Protein AF-C4RB84-F1 (afdb_monomer)

Solvent-accessible surface area (backbone atoms only — not comparable to full-atom values): 17410 Å² total; per-residue (Å²): 139,84,81,88,82,79,88,77,86,79,83,82,69,89,73,74,84,78,76,75,70,54,70,37,64,23,85,82,30,74,41,66,23,34,28,77,42,75,25,64,57,22,75,49,74,64,95,72,75,91,77,93,76,94,78,86,71,94,86,62,84,46,79,37,46,66,80,34,90,82,33,59,35,68,31,35,35,83,40,77,24,70,93,33,70,55,64,12,43,33,57,13,41,29,36,44,33,24,34,13,75,76,75,66,34,63,23,60,50,78,48,42,42,84,74,63,71,72,40,81,34,95,93,61,60,38,26,28,77,40,48,67,58,53,48,52,24,23,57,73,18,60,21,51,65,94,49,44,71,90,61,64,63,39,59,45,53,88,85,64,53,93,84,51,57,69,68,60,41,41,53,43,33,25,46,21,35,34,65,56,23,71,47,28,53,46,79,40,58,24,46,52,100,71,84,76,87,84,50,48,69,64,41,51,53,50,49,49,53,46,16,64,63,71,64,31,39,68,45,78,46,77,46,76,55,98,88,39,62,30,17,35,60,33,51,39,56,74,88,60,79,82,70,91,65,79,68,94,69,65,25,82,40,64,61,57,22,50,67,67,50,48,72,66,66,16,45,60,67,36,65,72,75,33,52,86,54,83,68,75,89,61,73,79,62,95,84,63,82,83,128

Foldseek 3Di:
DDDDDDDDDDDDDDDDDPPAFDKDFQPQCSLVQWHWDFDVCQVDPDPPDDDDDDDDDDPDGHQHDCCPPACNRVRTHIDGDPLQRSRRMFGLKAKEKEAALQQRAIDIDIDGLVNFDWDADPVGAIKGQCLVVNVVRCVNNVFDPVQFDGGDMQGFPNPADPPDDPVVSSNRSSVSSRVVVQVSYHYGYGYHPDHDDDDLVVLVLSLVSNCVQQVWDWDWDWDDDPNATWTATATEHPPQDDDPDDDPDTHRDSSCRSNVQDHVNRHPCRSVSCRVPDDDDGDPPPPDRRD

Radius of gyration: 24.65 Å; Cα contacts (8 Å, |Δi|>4): 460; chains: 1; bounding box: 70×60×68 Å

pLDDT: mean 76.01, std 18.42, range [29.42, 97.44]

Secondary structure (DSSP, 8-state):
-PPPPPPPPP---------PPPEEE-TTTTTSSEEEEEPGGGTS--SS---------TTPPPPPPTT-TTTTTSSEEEEE-GGGTTSSEEE--EEEEEEETTT--EEEEEE-GGG---EE-TTSSEEEE-HHHHHHHHHHHT--GGGS-PPPEEEPPTT--TTS-HHHHHHHHHHHHHHH-SSSEEEEEE--SSPPP--HHHHHHHHHHHHHHHT-EEEEEEEEETTEEEEEEEEE-TTPPPPSSPPS--BSSHHHHHHH--HHHHHTTHHHHTTTSPP------TT----

Mean predicted aligned error: 14.7 Å

Nearest PDB structures (foldseek):
  1whq-assembly1_A  TM=3.282E-01  e=5.346E-01  Mus musculus
  2n3f-assembly1_A  TM=2.057E-01  e=1.245E+00  Arabidopsis thaliana
  3k41-assembly1_B  TM=3.562E-01  e=7.619E+00  Bos taurus
  8p2h-assembly1_4  TM=4.145E-01  e=9.701E+00  Staphylococcus aureus subsp. aureus NCTC 8325

Sequence (291 aa):
MCAPHRPRRAVLGPAAPVTAAPTVACPDCDGLTFRLDPCRCTRYGNVDLADDAPGGGVGGHREPYRRCRLCRGAGSVAVACRRCGLRGWLRAQLVLTVANLDTGAVASHEVLPADLDPRPDPAGGWAVELTPQVRELAARAGVALATVGEPPSVRLPAAWRPDLPAAQRHELAARAVAEAARPAWRVWLGRSAAPPPVDPARRLARLCALADLLLLDLVVEARRRDGELRWAVRYEVPGSPVPAHPPEVAYADLAAALAATDVADALAGLGERGEDAPARTLCPDPLRPLL

Structure (mmCIF, N/CA/C/O backbone):
data_AF-C4RB84-F1
#
_entry.id   AF-C4RB84-F1
#
loop_
_atom_site.group_PDB
_atom_site.id
_atom_site.type_symbol
_atom_site.label_atom_id
_atom_site.label_alt_id
_atom_site.label_comp_id
_atom_site.label_asym_id
_atom_site.label_entity_id
_atom_site.label_seq_id
_atom_site.pdbx_PDB_ins_code
_atom_site.Cartn_x
_atom_site.Cartn_y
_atom_site.Cartn_z
_atom_site.occupancy
_atom_site.B_iso_or_equiv
_atom_site.auth_seq_id
_atom_site.auth_comp_id
_atom_site.auth_asym_id
_atom_site.auth_atom_id
_atom_site.pdbx_PDB_model_num
ATOM 1 N N . MET A 1 1 ? 13.266 -21.594 -28.390 1.00 30.39 1 MET A N 1
ATOM 2 C CA . MET A 1 1 ? 12.824 -22.961 -28.041 1.00 30.39 1 MET A CA 1
ATOM 3 C C . MET A 1 1 ? 13.229 -23.222 -26.599 1.00 30.39 1 MET A C 1
ATOM 5 O O . MET A 1 1 ? 14.404 -23.450 -26.352 1.00 30.39 1 MET A O 1
ATOM 9 N N . CYS A 1 2 ? 12.302 -23.085 -25.650 1.00 29.42 2 CYS A N 1
ATOM 10 C CA . CYS A 1 2 ? 12.562 -23.344 -24.230 1.00 29.42 2 CYS A CA 1
ATOM 11 C C . CYS A 1 2 ? 12.118 -24.769 -23.886 1.00 29.42 2 CYS A C 1
ATOM 13 O O . CYS A 1 2 ? 10.999 -25.158 -24.213 1.00 29.42 2 CYS A O 1
ATOM 15 N N . ALA A 1 3 ? 13.002 -25.544 -23.259 1.00 30.86 3 ALA A N 1
ATOM 16 C CA . ALA A 1 3 ? 12.712 -26.898 -22.797 1.00 30.86 3 ALA A CA 1
ATOM 17 C C . ALA A 1 3 ? 11.866 -26.882 -21.501 1.00 30.86 3 ALA A C 1
ATOM 19 O O . ALA A 1 3 ? 11.990 -25.946 -20.708 1.00 30.86 3 ALA A O 1
ATOM 20 N N . PRO A 1 4 ? 11.023 -27.903 -21.252 1.00 33.19 4 PRO A N 1
ATOM 21 C CA . PRO A 1 4 ? 10.133 -27.934 -20.094 1.00 33.19 4 PRO A CA 1
ATOM 22 C C . PRO A 1 4 ? 10.878 -28.333 -18.808 1.00 33.19 4 PRO A C 1
ATOM 24 O O . PRO A 1 4 ? 11.459 -29.416 -18.712 1.00 33.19 4 PRO A O 1
ATOM 27 N N . HIS A 1 5 ? 10.830 -27.467 -17.794 1.00 29.72 5 HIS A N 1
ATOM 28 C CA . HIS A 1 5 ? 11.413 -27.710 -16.474 1.00 29.72 5 HIS A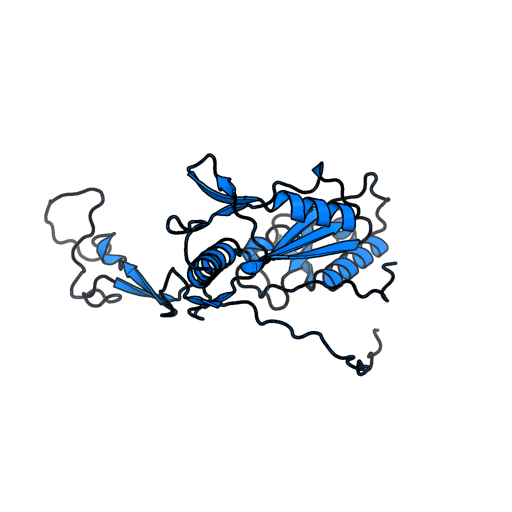 CA 1
ATOM 29 C C . HIS A 1 5 ? 10.446 -28.539 -15.609 1.00 29.72 5 HIS A C 1
ATOM 31 O O . HIS A 1 5 ? 9.312 -28.133 -15.358 1.00 29.72 5 HIS A O 1
ATOM 37 N N . ARG A 1 6 ? 10.883 -29.717 -15.144 1.00 32.12 6 ARG A N 1
ATOM 38 C CA . ARG A 1 6 ? 10.125 -30.550 -14.188 1.00 32.12 6 ARG A CA 1
ATOM 39 C C . ARG A 1 6 ? 10.048 -29.874 -12.806 1.00 32.12 6 ARG A C 1
ATOM 41 O O . ARG A 1 6 ? 11.059 -29.309 -12.377 1.00 32.12 6 ARG A O 1
ATOM 48 N N . PRO A 1 7 ? 8.927 -30.005 -12.070 1.00 31.02 7 PRO A N 1
ATOM 49 C CA . PRO A 1 7 ? 8.814 -29.511 -10.701 1.00 31.02 7 PRO A CA 1
ATOM 50 C C . PRO A 1 7 ? 9.591 -30.415 -9.732 1.00 31.02 7 PRO A C 1
ATOM 52 O O . PRO A 1 7 ? 9.361 -31.625 -9.668 1.00 31.02 7 PRO A O 1
ATOM 55 N N . ARG A 1 8 ? 10.518 -29.834 -8.961 1.00 35.69 8 ARG A N 1
ATOM 56 C CA . ARG A 1 8 ? 11.163 -30.502 -7.820 1.00 35.69 8 ARG A CA 1
ATOM 57 C C . ARG A 1 8 ? 10.377 -30.190 -6.545 1.00 35.69 8 ARG A C 1
ATOM 59 O O . ARG A 1 8 ? 10.147 -29.031 -6.223 1.00 35.69 8 ARG A O 1
ATOM 66 N N . ARG A 1 9 ? 9.979 -31.246 -5.827 1.00 32.44 9 ARG A N 1
ATOM 67 C CA . ARG A 1 9 ? 9.416 -31.194 -4.470 1.00 32.44 9 ARG A CA 1
ATOM 68 C C . ARG A 1 9 ? 10.431 -30.551 -3.520 1.00 32.44 9 ARG A C 1
ATOM 70 O O . ARG A 1 9 ? 11.509 -31.108 -3.328 1.00 32.44 9 ARG A O 1
ATOM 77 N N . ALA A 1 10 ? 10.067 -29.423 -2.919 1.00 33.94 10 ALA A N 1
ATOM 78 C CA . ALA A 1 10 ? 10.771 -28.872 -1.770 1.00 33.94 10 ALA A CA 1
ATOM 79 C C . ALA A 1 10 ? 10.395 -29.673 -0.514 1.00 33.94 10 ALA A C 1
ATOM 81 O O . ALA A 1 10 ? 9.218 -29.918 -0.246 1.00 33.94 10 ALA A O 1
ATOM 82 N N . VAL A 1 11 ? 11.410 -30.109 0.228 1.00 31.27 11 VAL A N 1
ATOM 83 C CA . VAL A 1 11 ? 11.265 -30.718 1.552 1.00 31.27 11 VAL A CA 1
ATOM 84 C C . VAL A 1 11 ? 11.097 -29.574 2.553 1.00 31.27 11 VAL A C 1
ATOM 86 O O . VAL A 1 11 ? 12.015 -28.783 2.747 1.00 31.27 11 VAL A O 1
ATOM 89 N N . LEU A 1 12 ? 9.906 -29.460 3.140 1.00 33.03 12 LEU A N 1
ATOM 90 C CA . LEU A 1 12 ? 9.587 -28.499 4.196 1.00 33.03 12 LEU A CA 1
ATOM 91 C C . LEU A 1 12 ? 10.262 -28.938 5.505 1.00 33.03 12 LEU A C 1
ATOM 93 O O . LEU A 1 12 ? 9.864 -29.935 6.105 1.00 33.03 12 LEU A O 1
ATOM 97 N N . GLY A 1 13 ? 11.276 -28.192 5.947 1.00 34.78 13 GLY A N 1
ATOM 98 C CA . GLY A 1 13 ? 11.659 -28.156 7.361 1.00 34.78 13 GLY A CA 1
ATOM 99 C C . GLY A 1 13 ? 10.562 -27.476 8.198 1.00 34.78 13 GLY A C 1
ATOM 100 O O . GLY A 1 13 ? 9.700 -26.801 7.627 1.00 34.78 13 GLY A O 1
ATOM 101 N N . PRO A 1 14 ? 10.544 -27.655 9.530 1.00 31.50 14 PRO A N 1
ATOM 102 C CA . PRO A 1 14 ? 9.450 -27.179 10.371 1.00 31.5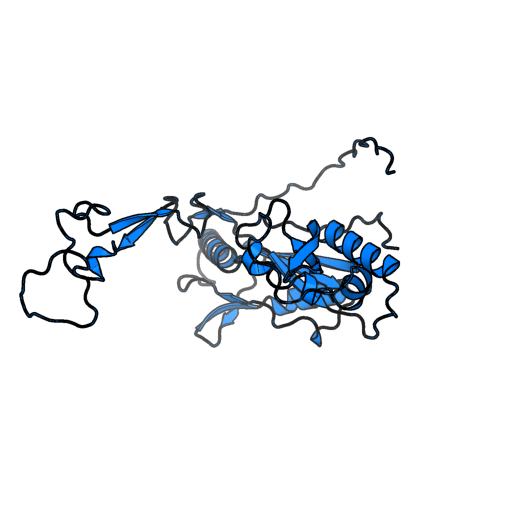0 14 PRO A CA 1
ATOM 103 C C . PRO A 1 14 ? 9.381 -25.648 10.341 1.00 31.50 14 PRO A C 1
ATOM 105 O O . PRO A 1 14 ? 10.273 -24.959 10.831 1.00 31.50 14 PRO A O 1
ATOM 108 N N . ALA A 1 15 ? 8.312 -25.124 9.740 1.00 35.22 15 ALA A N 1
ATOM 109 C CA . ALA A 1 15 ? 7.986 -23.709 9.759 1.00 35.22 15 ALA A CA 1
ATOM 110 C C . ALA A 1 15 ? 7.640 -23.287 11.195 1.00 35.22 15 ALA A C 1
ATOM 112 O O . ALA A 1 15 ? 6.805 -23.918 11.847 1.00 35.22 15 ALA A O 1
ATOM 113 N N . ALA A 1 16 ? 8.262 -22.209 11.677 1.00 34.69 16 ALA A N 1
ATOM 114 C CA . ALA A 1 16 ? 7.757 -21.482 12.836 1.00 34.69 16 ALA A CA 1
ATOM 115 C C . ALA A 1 16 ? 6.275 -21.117 12.596 1.00 34.69 16 ALA A C 1
ATOM 117 O O . ALA A 1 16 ? 5.900 -20.871 11.443 1.00 34.69 16 ALA A O 1
ATOM 118 N N . PRO A 1 17 ? 5.417 -21.110 13.632 1.00 33.72 17 PRO A N 1
ATOM 119 C CA . PRO A 1 17 ? 4.001 -20.827 13.450 1.00 33.72 17 PRO A CA 1
ATOM 120 C C . PRO A 1 17 ? 3.837 -19.431 12.845 1.00 33.72 17 PRO A C 1
ATOM 122 O O . PRO A 1 17 ? 4.180 -18.426 13.461 1.00 33.72 17 PRO A O 1
ATOM 125 N N . VAL A 1 18 ? 3.327 -19.386 11.614 1.00 44.69 18 VAL A N 1
ATOM 126 C CA . VAL A 1 18 ? 2.920 -18.149 10.949 1.00 44.69 18 VAL A CA 1
ATOM 127 C C . VAL A 1 18 ? 1.695 -17.650 11.705 1.00 44.69 18 VAL A C 1
ATOM 129 O O . VAL A 1 18 ? 0.588 -18.149 11.500 1.00 44.69 18 VAL A O 1
ATOM 132 N N . THR A 1 19 ? 1.888 -16.727 12.644 1.00 53.88 19 THR A N 1
ATOM 133 C CA . THR A 1 19 ? 0.775 -16.082 13.337 1.00 53.88 19 THR A CA 1
ATOM 134 C C . THR A 1 19 ? -0.051 -15.359 12.280 1.00 53.88 19 THR A C 1
ATOM 136 O O . THR A 1 19 ? 0.448 -14.459 11.608 1.00 53.88 19 THR A O 1
ATOM 139 N N . ALA A 1 20 ? -1.292 -15.795 12.061 1.00 64.75 20 ALA A N 1
ATOM 140 C CA . ALA A 1 20 ? -2.157 -15.169 11.072 1.00 64.75 20 ALA A CA 1
ATOM 141 C C . ALA A 1 20 ? -2.317 -13.680 11.413 1.00 64.75 20 ALA A C 1
ATOM 143 O O . ALA A 1 20 ? -2.671 -13.345 12.545 1.00 64.75 20 ALA A O 1
ATOM 144 N N . ALA A 1 21 ? -2.042 -12.800 10.446 1.00 74.62 21 ALA A N 1
ATOM 145 C CA . ALA A 1 21 ? -2.161 -11.365 10.657 1.00 74.62 21 ALA A CA 1
ATOM 146 C C . ALA A 1 21 ? -3.581 -11.013 11.145 1.00 74.62 21 ALA A C 1
ATOM 148 O O . ALA A 1 21 ? -4.559 -11.502 10.561 1.00 74.62 21 ALA A O 1
ATOM 149 N N . PRO A 1 22 ? -3.717 -10.178 12.191 1.00 85.75 22 PRO A N 1
ATOM 150 C CA . PRO A 1 22 ? -5.017 -9.828 12.738 1.00 85.75 22 PRO A CA 1
ATOM 151 C C . PRO A 1 22 ? -5.893 -9.156 11.678 1.00 85.75 22 PRO A C 1
ATOM 153 O O . PRO A 1 22 ? -5.415 -8.413 10.818 1.00 85.75 22 PRO A O 1
ATOM 156 N N . THR A 1 23 ? -7.196 -9.415 11.737 1.00 89.62 23 THR A N 1
ATOM 157 C CA . THR A 1 23 ? -8.182 -8.788 10.854 1.00 89.62 23 THR A CA 1
ATOM 158 C C . THR A 1 23 ? -9.082 -7.855 11.639 1.00 89.62 23 THR A C 1
ATOM 160 O O . THR A 1 23 ? -9.529 -8.200 12.730 1.00 89.62 23 THR A O 1
ATOM 163 N N . VAL A 1 24 ? -9.404 -6.708 11.056 1.00 90.75 24 VAL A N 1
ATOM 164 C CA . VAL A 1 24 ? -10.355 -5.744 11.617 1.00 90.75 24 VAL A CA 1
ATOM 165 C C . VAL A 1 24 ? -11.551 -5.590 10.690 1.00 90.75 24 VAL A C 1
ATOM 167 O O . VAL A 1 24 ? -11.419 -5.730 9.471 1.00 90.75 24 VAL A O 1
ATOM 170 N N . ALA A 1 25 ? -12.723 -5.300 11.254 1.00 91.25 25 ALA A N 1
ATOM 171 C CA . ALA A 1 25 ? -13.877 -4.913 10.452 1.00 91.25 25 ALA A CA 1
ATOM 172 C C . ALA A 1 25 ? -13.529 -3.655 9.644 1.00 91.25 25 ALA A C 1
ATOM 174 O O . ALA A 1 25 ? -12.894 -2.728 10.150 1.00 91.25 25 ALA A O 1
ATOM 175 N N . CYS A 1 26 ? -13.909 -3.638 8.370 1.00 88.75 26 CYS A N 1
ATOM 176 C CA . CYS A 1 26 ? -13.656 -2.502 7.500 1.00 88.75 26 CYS A CA 1
ATOM 177 C C . CYS A 1 26 ? -14.467 -1.293 7.989 1.00 88.75 26 CYS A C 1
ATOM 179 O O . CYS A 1 26 ? -15.693 -1.372 7.950 1.00 88.75 26 CYS A O 1
ATOM 181 N N . PRO A 1 27 ? -13.830 -0.173 8.377 1.00 85.44 27 PRO A N 1
ATOM 182 C CA . PRO A 1 27 ? -14.535 0.966 8.972 1.00 85.44 27 PRO A CA 1
ATOM 183 C C . PRO A 1 27 ? -15.455 1.695 7.979 1.00 85.44 27 PRO A C 1
ATOM 185 O O . PRO A 1 27 ? -16.359 2.409 8.384 1.00 85.44 27 PRO A O 1
ATOM 188 N N . ASP A 1 28 ? -15.267 1.501 6.670 1.00 86.19 28 ASP A N 1
ATOM 189 C CA . ASP A 1 28 ? -16.140 2.097 5.647 1.00 86.19 28 ASP A CA 1
ATOM 190 C C . ASP A 1 28 ? -17.486 1.380 5.493 1.00 86.19 28 ASP A C 1
ATOM 192 O O . ASP A 1 28 ? -18.407 1.932 4.891 1.00 86.19 28 ASP A O 1
ATOM 196 N N . CYS A 1 29 ? -17.581 0.123 5.929 1.00 89.75 29 CYS A N 1
ATOM 197 C CA . CYS A 1 29 ? -18.794 -0.679 5.775 1.00 89.75 29 CYS A CA 1
ATOM 198 C C . CYS A 1 29 ? -19.190 -1.433 7.041 1.00 89.75 29 CYS A C 1
ATOM 200 O O . CYS A 1 29 ? -20.090 -2.259 6.968 1.00 89.75 29 CYS A O 1
ATOM 202 N N . ASP A 1 30 ? -18.479 -1.247 8.152 1.00 89.50 30 ASP A N 1
ATOM 203 C CA . ASP A 1 30 ? -18.679 -1.958 9.418 1.00 89.50 30 ASP A CA 1
ATOM 204 C C . ASP A 1 30 ? -18.838 -3.480 9.251 1.00 89.50 30 ASP A C 1
ATOM 206 O O . ASP A 1 30 ? -19.693 -4.119 9.857 1.00 89.50 30 ASP A O 1
ATOM 210 N N . GLY A 1 31 ? -18.040 -4.085 8.363 1.00 90.06 31 GLY A N 1
ATOM 211 C CA . GLY A 1 31 ? -18.134 -5.522 8.073 1.00 90.06 31 GLY A CA 1
ATOM 212 C C . GLY A 1 31 ? -19.235 -5.947 7.094 1.00 90.06 31 GLY A C 1
ATOM 213 O O . GLY A 1 31 ? -19.220 -7.084 6.634 1.00 90.06 31 GLY A O 1
ATOM 214 N N . LEU A 1 32 ? -20.139 -5.049 6.691 1.00 91.44 32 LEU A N 1
ATOM 215 C CA . LEU A 1 32 ? -21.311 -5.369 5.863 1.00 91.44 32 LEU A CA 1
ATOM 216 C C . LEU A 1 32 ? -20.993 -5.650 4.390 1.00 91.44 32 LEU A C 1
ATOM 218 O O . LEU A 1 32 ? -21.880 -6.064 3.651 1.00 91.44 32 LEU A O 1
ATOM 222 N N . THR A 1 33 ? -19.751 -5.436 3.942 1.00 88.31 33 THR A N 1
ATOM 223 C CA . THR A 1 33 ? -19.268 -5.574 2.546 1.00 88.31 33 THR A CA 1
ATOM 224 C C . THR A 1 33 ? -19.812 -4.536 1.552 1.00 88.31 33 THR A C 1
ATOM 226 O O . THR A 1 33 ? -19.250 -4.368 0.469 1.00 88.31 33 THR A O 1
ATOM 229 N N . PHE A 1 34 ? -20.833 -3.765 1.926 1.00 89.44 34 PHE A N 1
ATOM 230 C CA . PHE A 1 34 ? -21.383 -2.648 1.157 1.00 89.44 34 PHE A CA 1
ATOM 231 C C . PHE A 1 34 ? -21.597 -1.423 2.051 1.00 89.44 34 PHE A C 1
ATOM 233 O O . PHE A 1 34 ? -21.702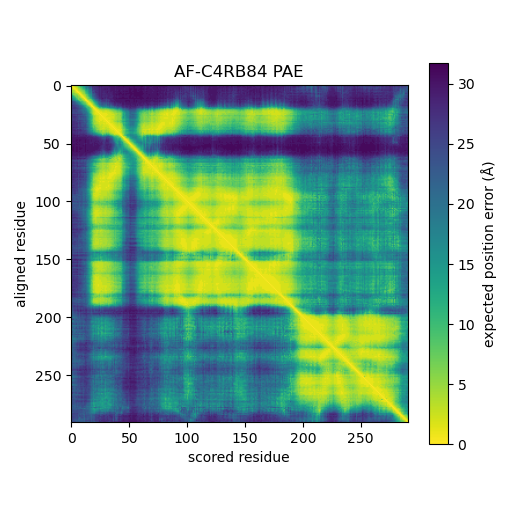 -1.537 3.268 1.00 89.44 34 PHE A O 1
ATOM 240 N N . ARG A 1 35 ? -21.671 -0.243 1.437 1.00 90.44 35 ARG A N 1
ATOM 241 C CA . ARG A 1 35 ? -22.007 1.026 2.098 1.00 90.44 35 ARG A CA 1
ATOM 242 C C . ARG A 1 35 ? -23.278 1.608 1.496 1.00 90.44 35 ARG A C 1
ATOM 244 O O . ARG A 1 35 ? -23.594 1.345 0.336 1.00 90.44 35 ARG A O 1
ATOM 251 N N . LEU A 1 36 ? -24.004 2.390 2.285 1.00 89.62 36 LEU A N 1
ATOM 252 C CA . LEU A 1 36 ? -25.167 3.134 1.816 1.00 89.62 36 LEU A CA 1
ATOM 253 C C . LEU A 1 36 ? -24.721 4.535 1.415 1.00 89.62 36 LEU A C 1
ATOM 255 O O . LEU A 1 36 ? -24.475 5.382 2.270 1.00 89.62 36 LEU A O 1
ATOM 259 N N . ASP A 1 37 ? -24.626 4.777 0.113 1.00 84.25 37 ASP A N 1
ATOM 260 C CA . ASP A 1 37 ? -24.328 6.111 -0.393 1.00 84.25 37 ASP A CA 1
ATOM 261 C C . ASP A 1 37 ? -25.622 6.885 -0.660 1.00 84.25 37 ASP A C 1
ATOM 263 O O . ASP A 1 37 ? -26.613 6.293 -1.110 1.00 84.25 37 ASP A O 1
ATOM 267 N N . PRO A 1 38 ? -25.636 8.214 -0.434 1.00 81.88 38 PRO A N 1
ATOM 268 C CA . PRO A 1 38 ? -26.748 9.053 -0.848 1.00 81.88 38 PRO A CA 1
ATOM 269 C C . PRO A 1 38 ? -27.031 8.849 -2.335 1.00 81.88 38 PRO A C 1
ATOM 271 O O . PRO A 1 38 ? -26.143 8.960 -3.184 1.00 81.88 38 PRO A O 1
ATOM 274 N N . CYS A 1 39 ? -28.286 8.555 -2.661 1.00 79.81 39 CYS A N 1
ATOM 275 C CA . CYS A 1 39 ? -28.703 8.421 -4.042 1.00 79.81 39 CYS A CA 1
ATOM 276 C C . CYS A 1 39 ? -28.502 9.756 -4.760 1.00 79.81 39 CYS A C 1
ATOM 278 O O . CYS A 1 39 ? -28.784 10.813 -4.206 1.00 79.81 39 CYS A O 1
ATOM 280 N N . ARG A 1 40 ? -28.089 9.731 -6.030 1.00 76.81 40 ARG A N 1
ATOM 281 C CA . ARG A 1 40 ? -27.891 10.962 -6.817 1.00 76.81 40 ARG A CA 1
ATOM 282 C C . ARG A 1 40 ? -29.123 11.878 -6.823 1.00 76.81 40 ARG A C 1
ATOM 284 O O . ARG A 1 40 ? -28.955 13.093 -6.861 1.00 76.81 40 ARG A O 1
ATOM 291 N N . CYS A 1 41 ? -30.328 11.310 -6.696 1.00 72.56 41 CYS A N 1
ATOM 292 C CA . CYS A 1 41 ? -31.583 12.060 -6.625 1.00 72.56 41 CYS A CA 1
ATOM 293 C C . CYS A 1 41 ? -31.718 12.961 -5.384 1.00 72.56 41 CYS A C 1
ATOM 295 O O . CYS A 1 41 ? -32.611 13.798 -5.358 1.00 72.56 41 CYS A O 1
ATOM 297 N N . THR A 1 42 ? -30.881 12.784 -4.354 1.00 74.06 42 THR A N 1
ATOM 298 C CA . THR A 1 42 ? -30.865 13.632 -3.147 1.00 74.06 42 THR A CA 1
ATOM 299 C C . THR A 1 42 ? -29.856 14.782 -3.238 1.00 74.06 42 THR A C 1
ATOM 301 O O . THR A 1 42 ? -29.872 15.664 -2.381 1.00 74.06 42 THR A O 1
ATOM 304 N N . ARG A 1 43 ? -28.985 14.793 -4.265 1.00 64.62 43 ARG A N 1
ATOM 305 C CA . ARG A 1 43 ? -27.963 15.834 -4.507 1.00 64.62 43 ARG A CA 1
ATOM 306 C C . ARG A 1 43 ? -28.256 16.693 -5.732 1.00 64.62 43 ARG A C 1
ATOM 308 O O . ARG A 1 43 ? -28.099 17.906 -5.680 1.00 64.62 43 ARG A O 1
ATOM 315 N N . TYR A 1 44 ? -28.684 16.067 -6.823 1.00 54.78 44 TYR A N 1
ATOM 316 C CA . TYR A 1 44 ? -29.015 16.741 -8.071 1.00 54.78 44 TYR A CA 1
ATOM 317 C C . TYR A 1 44 ? -30.518 16.588 -8.263 1.00 54.78 44 TYR A C 1
ATOM 319 O O . TYR A 1 44 ? -30.993 15.514 -8.638 1.00 54.78 44 TYR A O 1
ATOM 327 N N . GLY A 1 45 ? -31.280 17.629 -7.922 1.00 47.19 45 GLY A N 1
ATOM 328 C CA . GLY A 1 45 ? -32.667 17.700 -8.374 1.00 47.19 45 GLY A CA 1
ATOM 329 C C . GLY A 1 45 ? -32.708 17.519 -9.891 1.00 47.19 45 GLY A C 1
ATOM 330 O O . GLY A 1 45 ? -31.825 18.025 -10.580 1.00 47.19 45 GLY A O 1
ATOM 331 N N . ASN A 1 46 ? -33.698 16.752 -10.354 1.00 45.59 46 ASN A N 1
ATOM 332 C CA . ASN A 1 46 ? -34.208 16.714 -11.723 1.00 45.59 46 ASN A CA 1
ATOM 333 C C . ASN A 1 46 ? -33.205 17.008 -12.860 1.00 45.59 46 ASN A C 1
ATOM 335 O O . ASN A 1 46 ? -33.096 18.138 -13.320 1.00 45.59 46 ASN A O 1
ATOM 339 N N . VAL A 1 47 ? -32.597 15.954 -13.424 1.00 44.91 47 VAL A N 1
ATOM 340 C CA . VAL A 1 47 ? -32.269 15.979 -14.868 1.00 44.91 47 VAL A CA 1
ATOM 341 C C . VAL A 1 47 ? -33.454 15.492 -15.713 1.00 44.91 47 VAL A C 1
ATOM 343 O O . VAL A 1 47 ? -33.455 15.695 -16.913 1.00 44.91 47 VAL A O 1
ATOM 346 N N . ASP A 1 48 ? -34.526 14.973 -15.107 1.00 44.12 48 ASP A N 1
ATOM 347 C CA . ASP A 1 48 ? -35.765 14.659 -15.822 1.00 44.12 48 ASP A CA 1
ATOM 348 C C . ASP A 1 48 ? -36.974 15.034 -14.949 1.00 44.12 48 ASP A C 1
ATOM 350 O O . ASP A 1 48 ? -37.116 14.508 -13.843 1.00 44.12 48 ASP A O 1
ATOM 354 N N . LEU A 1 49 ? -37.839 15.911 -15.477 1.00 40.84 49 LEU A N 1
ATOM 355 C CA . LEU A 1 49 ? -39.067 16.501 -14.902 1.00 40.84 49 LEU A CA 1
ATOM 356 C C . LEU A 1 49 ? -38.849 17.790 -14.083 1.00 40.84 49 LEU A C 1
ATOM 358 O O . LEU A 1 49 ? -38.575 17.773 -12.882 1.00 40.84 49 LEU A O 1
ATOM 362 N N . ALA A 1 50 ? -38.996 18.927 -14.768 1.00 30.11 50 ALA A N 1
ATOM 363 C CA . ALA A 1 50 ? -39.316 20.210 -14.158 1.00 30.11 50 ALA A CA 1
ATOM 364 C C . ALA A 1 50 ? -40.814 20.236 -13.819 1.00 30.11 50 ALA A C 1
ATOM 366 O O . ALA A 1 50 ? -41.638 20.068 -14.711 1.00 30.11 50 ALA A O 1
ATOM 367 N N . ASP A 1 51 ? -41.130 20.433 -12.543 1.00 31.55 51 ASP A N 1
ATOM 368 C CA . ASP A 1 51 ? -42.289 21.221 -12.130 1.00 31.55 51 ASP A CA 1
ATOM 369 C C . ASP A 1 51 ? -41.757 22.278 -11.156 1.00 31.55 51 ASP A C 1
ATOM 371 O O . ASP A 1 51 ? -40.970 21.980 -10.248 1.00 31.55 51 ASP A O 1
ATOM 375 N N . ASP A 1 52 ? -42.115 23.524 -11.439 1.00 42.78 52 ASP A N 1
ATOM 376 C CA . ASP A 1 52 ? -41.541 24.737 -10.875 1.00 42.78 52 ASP A CA 1
ATOM 377 C C . ASP A 1 52 ? -41.939 24.952 -9.409 1.00 42.78 52 ASP A C 1
ATOM 379 O O . ASP A 1 52 ? -43.110 25.139 -9.081 1.00 42.78 52 ASP A O 1
ATOM 383 N N . ALA A 1 53 ? -40.947 25.041 -8.521 1.00 40.81 53 ALA A N 1
ATOM 384 C CA . ALA A 1 53 ? -41.088 25.788 -7.274 1.00 40.81 53 ALA A CA 1
ATOM 385 C C . ALA A 1 53 ? -39.737 26.404 -6.856 1.00 40.81 53 ALA A C 1
ATOM 387 O O . ALA A 1 53 ? -38.740 25.681 -6.742 1.00 40.81 53 ALA A O 1
ATOM 388 N N . PRO A 1 54 ? -39.669 27.726 -6.603 1.00 48.81 54 PRO A N 1
ATOM 389 C CA . PRO A 1 54 ? -38.449 28.388 -6.170 1.00 48.81 54 PRO A CA 1
ATOM 390 C C . PRO A 1 54 ? -38.318 28.276 -4.647 1.00 48.81 54 PRO A C 1
ATOM 392 O O . PRO A 1 54 ? -39.115 28.840 -3.901 1.00 48.81 54 PRO A O 1
ATOM 395 N N . GLY A 1 55 ? -37.303 27.558 -4.163 1.00 39.72 55 GLY A N 1
ATOM 396 C CA . GLY A 1 55 ? -37.084 27.441 -2.722 1.00 39.72 55 GLY A CA 1
ATOM 397 C C . GLY A 1 55 ? -35.784 26.756 -2.318 1.00 39.72 55 GLY A C 1
ATOM 398 O O . GLY A 1 55 ? -35.769 25.559 -2.074 1.00 39.72 55 GLY A O 1
ATOM 399 N N . GLY A 1 56 ? -34.720 27.553 -2.175 1.00 38.69 56 GLY A N 1
ATOM 400 C CA . GLY A 1 56 ? -33.775 27.433 -1.058 1.00 38.69 56 GLY A CA 1
ATOM 401 C C . GLY A 1 56 ? -32.654 26.387 -1.127 1.00 38.69 56 GLY A C 1
ATOM 402 O O . GLY A 1 56 ? -32.879 25.186 -1.030 1.00 38.69 56 GLY A O 1
ATOM 403 N N . GLY A 1 57 ? -31.411 26.882 -1.117 1.00 40.53 57 GLY A N 1
ATOM 404 C CA . GLY A 1 57 ? -30.298 26.216 -0.432 1.00 40.53 57 GLY A CA 1
ATOM 405 C C . GLY A 1 57 ? -29.228 25.594 -1.327 1.00 40.53 57 GLY A C 1
ATOM 406 O O . GLY A 1 57 ? -29.337 24.451 -1.766 1.00 40.53 57 GLY A O 1
ATOM 407 N N . VAL A 1 58 ? -28.128 26.324 -1.505 1.00 43.81 58 VAL A N 1
ATOM 408 C CA . VAL A 1 58 ? -26.830 25.766 -1.898 1.00 43.81 58 VAL A CA 1
ATOM 409 C C . VAL A 1 58 ? -26.380 24.807 -0.782 1.00 43.81 58 VAL A C 1
ATOM 411 O O . VAL A 1 58 ? -26.084 25.251 0.321 1.00 43.81 58 VAL A O 1
ATOM 414 N N . GLY A 1 59 ? -26.363 23.495 -1.050 1.00 45.25 59 GLY A N 1
ATOM 415 C CA . GLY A 1 59 ? -25.634 22.506 -0.235 1.00 45.25 59 GLY A CA 1
ATOM 416 C C . GLY A 1 59 ? -26.424 21.583 0.710 1.00 45.25 59 GLY A C 1
ATOM 417 O O . GLY A 1 59 ? -25.793 20.798 1.411 1.00 45.25 59 GLY A O 1
ATOM 418 N N . GLY A 1 60 ? -27.762 21.619 0.741 1.00 49.53 60 GLY A N 1
ATOM 419 C CA . GLY A 1 60 ? -28.573 20.740 1.606 1.00 49.53 60 GLY A CA 1
ATOM 420 C C . GLY A 1 60 ? -29.014 19.429 0.937 1.00 49.53 60 GLY A C 1
ATOM 421 O O . GLY A 1 60 ? -29.394 19.425 -0.234 1.00 49.53 60 GLY A O 1
ATOM 422 N N . HIS A 1 61 ? -29.004 18.315 1.679 1.00 56.34 61 HIS A N 1
ATOM 423 C CA . HIS A 1 61 ? -29.644 17.061 1.257 1.00 56.34 61 HIS A CA 1
ATOM 424 C C . HIS A 1 61 ? -31.139 17.295 0.979 1.00 56.34 61 HIS A C 1
ATOM 426 O O . HIS A 1 61 ? -31.851 17.789 1.851 1.00 56.34 61 HIS A O 1
ATOM 432 N N . ARG A 1 62 ? -31.623 16.940 -0.219 1.00 64.81 62 ARG A N 1
ATOM 433 C CA . ARG A 1 62 ? -33.050 17.034 -0.581 1.00 64.81 62 ARG A CA 1
ATOM 434 C C . ARG A 1 62 ? -33.794 15.738 -0.264 1.00 64.81 62 ARG A C 1
ATOM 436 O O . ARG A 1 62 ? -33.186 14.663 -0.266 1.00 64.81 62 ARG A O 1
ATOM 443 N N . GLU A 1 63 ? -35.108 15.834 -0.046 1.00 72.00 63 GLU A N 1
ATOM 444 C CA . GLU A 1 63 ? -35.964 14.650 0.082 1.00 72.00 63 GLU A CA 1
ATOM 445 C C . GLU A 1 63 ? -35.820 13.739 -1.148 1.00 72.00 63 GLU A C 1
ATOM 447 O O . GLU A 1 63 ? -35.759 14.214 -2.288 1.00 72.00 63 GLU A O 1
ATOM 452 N N . PRO A 1 64 ? -35.746 12.415 -0.949 1.00 68.69 64 PRO A N 1
ATOM 453 C CA . PRO A 1 64 ? -35.589 11.494 -2.054 1.00 68.69 64 PRO A CA 1
ATOM 454 C C . PRO A 1 64 ? -36.858 11.395 -2.897 1.00 68.69 64 PRO A C 1
ATOM 456 O O . PRO A 1 64 ? -37.969 11.246 -2.390 1.00 68.69 64 PRO A O 1
ATOM 459 N N . TYR A 1 65 ? -36.687 11.380 -4.218 1.00 75.56 65 TYR A N 1
ATOM 460 C CA . TYR A 1 65 ? -37.793 11.157 -5.145 1.00 75.56 65 TYR A CA 1
ATOM 461 C C . TYR A 1 65 ? -38.464 9.808 -4.868 1.00 75.56 65 TYR A C 1
ATOM 463 O O . TYR A 1 65 ? -37.854 8.750 -5.060 1.00 75.56 65 TYR A O 1
ATOM 471 N N . ARG A 1 66 ? -39.757 9.838 -4.513 1.00 77.38 66 ARG A N 1
ATOM 472 C CA . ARG A 1 66 ? -40.557 8.635 -4.200 1.00 77.38 66 ARG A CA 1
ATOM 473 C C . ARG A 1 66 ? -40.515 7.572 -5.301 1.00 77.38 66 ARG A C 1
ATOM 475 O O . ARG A 1 66 ? -40.567 6.384 -5.012 1.00 77.38 66 ARG A O 1
ATOM 482 N N . ARG A 1 67 ? -40.403 7.989 -6.567 1.00 81.75 67 ARG A N 1
ATOM 483 C CA . ARG A 1 67 ? -40.351 7.103 -7.746 1.00 81.75 67 ARG A CA 1
ATOM 484 C C . ARG A 1 67 ? -38.958 6.987 -8.376 1.00 81.75 67 ARG A C 1
ATOM 486 O O . ARG A 1 67 ? -38.843 6.594 -9.535 1.00 81.75 67 ARG A O 1
ATOM 493 N N . CYS A 1 68 ? -37.891 7.325 -7.650 1.00 78.12 68 CYS A N 1
ATOM 494 C CA . CYS A 1 68 ? -36.533 7.158 -8.162 1.00 78.12 68 CYS A CA 1
ATOM 495 C C . CYS A 1 68 ? -36.281 5.691 -8.549 1.00 78.12 68 CYS A C 1
ATOM 497 O O . CYS A 1 68 ? -36.430 4.799 -7.719 1.00 78.12 68 CYS A O 1
ATOM 499 N N . ARG A 1 69 ? -35.849 5.422 -9.786 1.00 82.50 69 ARG A N 1
ATOM 500 C CA . ARG A 1 69 ? -35.567 4.046 -10.240 1.00 82.50 69 ARG A CA 1
ATOM 501 C C . ARG A 1 69 ? -34.387 3.394 -9.511 1.00 82.50 69 ARG A C 1
ATOM 503 O O . ARG A 1 69 ? -34.325 2.172 -9.450 1.00 82.50 69 ARG A O 1
ATOM 510 N N . LEU A 1 70 ? -33.484 4.205 -8.954 1.00 79.62 70 LEU A N 1
ATOM 511 C CA . LEU A 1 70 ? -32.298 3.740 -8.235 1.00 79.62 70 LEU A CA 1
ATOM 512 C C . LEU A 1 70 ? -32.602 3.432 -6.764 1.00 79.62 70 LEU A C 1
ATOM 514 O O . LEU A 1 70 ? -32.401 2.305 -6.330 1.00 79.62 70 LEU A O 1
ATOM 518 N N . CYS A 1 71 ? -33.105 4.410 -6.000 1.00 82.75 71 CYS A N 1
ATOM 519 C CA . CYS A 1 71 ? -33.344 4.242 -4.559 1.00 82.75 71 CYS A CA 1
ATOM 520 C C . CYS A 1 71 ? -34.792 3.899 -4.188 1.00 82.75 71 CYS A C 1
ATOM 522 O O . CYS A 1 71 ? -35.061 3.620 -3.027 1.00 82.75 71 CYS A O 1
ATOM 524 N N . ARG A 1 72 ? -35.742 3.956 -5.132 1.00 86.56 72 ARG A N 1
ATOM 525 C CA . ARG A 1 72 ? -37.180 3.696 -4.907 1.00 86.56 72 ARG A CA 1
ATOM 526 C C . ARG A 1 72 ? -37.768 4.474 -3.721 1.00 86.56 72 ARG A C 1
ATOM 528 O O . ARG A 1 72 ? -38.573 3.948 -2.964 1.00 86.56 72 ARG A O 1
ATOM 535 N N . GLY A 1 73 ? -37.327 5.720 -3.549 1.00 83.19 73 GLY A N 1
ATOM 536 C CA . GLY A 1 73 ? -37.751 6.584 -2.447 1.00 83.19 73 GLY A CA 1
ATOM 537 C C . GLY A 1 73 ? -36.958 6.425 -1.146 1.00 83.19 73 GLY A C 1
ATOM 538 O O . GLY A 1 73 ? -37.166 7.223 -0.244 1.00 83.19 73 GLY A O 1
ATOM 539 N N . ALA A 1 74 ? -36.017 5.478 -1.044 1.00 87.94 74 ALA A N 1
ATOM 540 C CA . ALA A 1 74 ? -35.183 5.309 0.153 1.00 87.94 74 ALA A CA 1
ATOM 541 C C . ALA A 1 74 ? -34.118 6.408 0.318 1.00 87.94 74 ALA A C 1
ATOM 543 O O . ALA A 1 74 ? -33.607 6.632 1.408 1.00 87.94 74 ALA A O 1
ATOM 544 N N . GLY A 1 75 ? -33.739 7.078 -0.775 1.00 85.25 75 GLY A N 1
ATOM 545 C CA . GLY A 1 75 ? -32.730 8.142 -0.764 1.00 85.25 75 GLY A CA 1
ATOM 546 C C . GLY A 1 75 ? -31.281 7.691 -0.630 1.00 85.25 75 GLY A C 1
ATOM 547 O O . GLY A 1 75 ? -30.384 8.517 -0.786 1.00 85.25 75 GLY A O 1
ATOM 548 N N . SER A 1 76 ? -31.040 6.396 -0.463 1.00 88.38 76 SER A N 1
ATOM 549 C CA . SER A 1 76 ? -29.720 5.774 -0.487 1.00 88.38 76 SER A CA 1
ATOM 550 C C . SER A 1 76 ? -29.682 4.595 -1.459 1.00 88.38 76 SER A C 1
ATOM 552 O O . SER A 1 76 ? -30.717 4.070 -1.876 1.00 88.38 76 SER A O 1
ATOM 554 N N . VAL A 1 77 ? -28.477 4.212 -1.870 1.00 87.44 77 VAL A N 1
ATOM 555 C CA . VAL A 1 77 ? -28.217 3.004 -2.658 1.00 87.44 77 VAL A CA 1
ATOM 556 C C . VAL A 1 77 ? -27.071 2.230 -2.019 1.00 87.44 77 VAL A C 1
ATOM 558 O O . VAL A 1 77 ? -26.092 2.822 -1.567 1.00 87.44 77 VAL A O 1
ATOM 561 N N . ALA A 1 78 ? -27.193 0.904 -1.980 1.00 88.81 78 ALA A N 1
ATOM 562 C CA . ALA A 1 78 ? -26.098 0.044 -1.561 1.00 88.81 78 ALA A CA 1
ATOM 563 C C . ALA A 1 78 ? -25.041 -0.006 -2.669 1.00 88.81 78 ALA A C 1
ATOM 565 O O . ALA A 1 78 ? -25.350 -0.335 -3.816 1.00 88.81 78 ALA A O 1
ATOM 566 N N . VAL A 1 79 ? -23.796 0.312 -2.329 1.00 85.75 79 VAL A N 1
ATOM 567 C CA . VAL A 1 79 ? -22.650 0.186 -3.231 1.00 85.75 79 VAL A CA 1
ATOM 568 C C . VAL A 1 79 ? -21.588 -0.705 -2.606 1.00 85.75 79 VAL A C 1
ATOM 570 O O . VAL A 1 79 ? -21.373 -0.690 -1.393 1.00 85.75 79 VAL A O 1
ATOM 573 N N . ALA A 1 80 ? -20.916 -1.488 -3.448 1.00 87.12 80 ALA A N 1
ATOM 574 C CA . ALA A 1 80 ? -19.815 -2.352 -3.046 1.00 87.12 80 ALA A CA 1
ATOM 575 C C . ALA A 1 80 ? -18.749 -1.564 -2.271 1.00 87.12 80 ALA A C 1
ATOM 577 O O . ALA A 1 80 ? -18.276 -0.522 -2.736 1.00 87.12 80 ALA A O 1
ATOM 578 N N . CYS A 1 81 ? -18.335 -2.071 -1.109 1.00 84.25 81 CYS A N 1
ATOM 579 C CA . CYS A 1 81 ? -17.240 -1.469 -0.367 1.00 84.25 81 CYS A CA 1
ATOM 580 C C . CYS A 1 81 ? -15.916 -1.791 -1.068 1.00 84.25 81 CYS A C 1
ATOM 582 O O . CYS A 1 81 ? -15.360 -2.882 -0.915 1.00 84.25 81 CYS A O 1
ATOM 584 N N . ARG A 1 82 ? -15.397 -0.819 -1.828 1.00 83.00 82 ARG A N 1
ATOM 585 C CA . ARG A 1 82 ? -14.075 -0.929 -2.460 1.00 83.00 82 ARG A CA 1
ATOM 586 C C . ARG A 1 82 ? -12.956 -0.995 -1.426 1.00 83.00 82 ARG A C 1
ATOM 588 O O . ARG A 1 82 ? -11.979 -1.695 -1.646 1.00 83.00 82 ARG A O 1
ATOM 595 N N . ARG A 1 83 ? -13.139 -0.377 -0.250 1.00 81.50 83 ARG A N 1
ATOM 596 C CA . ARG A 1 83 ? -12.117 -0.370 0.806 1.00 81.50 83 ARG A CA 1
ATOM 597 C C . ARG A 1 83 ? -11.695 -1.780 1.251 1.00 81.50 83 ARG A C 1
ATOM 599 O O . ARG A 1 83 ? -10.528 -2.011 1.551 1.00 81.50 83 ARG A O 1
ATOM 606 N N . CYS A 1 84 ? -12.623 -2.730 1.279 1.00 83.25 84 CYS A N 1
ATOM 607 C CA . CYS A 1 84 ? -12.334 -4.120 1.642 1.00 83.25 84 CYS A CA 1
ATOM 608 C C . CYS A 1 84 ? -12.483 -5.106 0.479 1.00 83.25 84 CYS A C 1
ATOM 610 O O . CYS A 1 84 ? -12.467 -6.313 0.720 1.00 83.25 84 CYS A O 1
ATOM 612 N N . GLY A 1 85 ? -12.689 -4.628 -0.754 1.00 81.69 85 GLY A N 1
ATOM 613 C CA . GLY A 1 85 ? -12.948 -5.486 -1.912 1.00 81.69 85 GLY A CA 1
ATOM 614 C C . GLY A 1 85 ? -14.082 -6.489 -1.669 1.00 81.69 85 GLY A C 1
ATOM 615 O O . GLY A 1 85 ? -13.910 -7.673 -1.951 1.00 81.69 85 GLY A O 1
ATOM 616 N N . LEU A 1 86 ? -15.202 -6.038 -1.079 1.00 83.00 86 LEU A N 1
ATOM 617 C CA . LEU A 1 86 ? -16.365 -6.864 -0.696 1.00 83.00 86 LEU A CA 1
ATOM 618 C C . LEU A 1 86 ? -16.111 -7.932 0.386 1.00 83.00 86 LEU A C 1
ATOM 620 O O . LEU A 1 86 ? -16.956 -8.794 0.607 1.00 83.00 86 LEU A O 1
ATOM 624 N N . ARG A 1 87 ? -14.978 -7.896 1.093 1.00 86.12 87 ARG A N 1
ATOM 625 C CA . ARG A 1 87 ? -14.675 -8.898 2.131 1.00 86.12 87 ARG A CA 1
ATOM 626 C C . ARG A 1 87 ? -15.282 -8.569 3.488 1.00 86.12 87 ARG A C 1
ATOM 628 O O . ARG A 1 87 ? -15.467 -9.471 4.289 1.00 86.12 87 ARG A O 1
ATOM 635 N N . GLY A 1 88 ? -15.534 -7.291 3.769 1.00 87.38 88 GLY A N 1
ATOM 636 C CA . GLY A 1 88 ? -15.973 -6.799 5.082 1.00 87.38 88 GLY A CA 1
ATOM 637 C C . GLY A 1 88 ? -14.835 -6.636 6.095 1.00 87.38 88 GLY A C 1
ATOM 638 O O . GLY A 1 88 ? -14.991 -5.929 7.085 1.00 87.38 88 GLY A O 1
ATOM 639 N N . TRP A 1 89 ? -13.657 -7.197 5.822 1.00 89.56 89 TRP A N 1
ATOM 640 C CA . TRP A 1 89 ? -12.520 -7.206 6.742 1.00 89.56 89 TRP A CA 1
ATOM 641 C C . TRP A 1 89 ? -11.254 -6.695 6.060 1.00 89.56 89 TRP A C 1
ATOM 643 O O . TRP A 1 89 ? -11.052 -6.910 4.863 1.00 89.56 89 TRP A O 1
ATOM 653 N N . LEU A 1 90 ? -10.392 -6.049 6.839 1.00 87.88 90 LEU A N 1
ATOM 654 C CA . LEU A 1 90 ? -9.059 -5.612 6.436 1.00 87.88 90 LEU A CA 1
ATOM 655 C C . LEU A 1 90 ? -8.014 -6.380 7.241 1.00 87.88 90 LEU A C 1
ATOM 657 O O . LEU A 1 90 ? -8.221 -6.658 8.422 1.00 87.88 90 LEU A O 1
ATOM 661 N N . ARG A 1 91 ? -6.884 -6.706 6.613 1.00 89.25 91 ARG A N 1
ATOM 662 C CA . ARG A 1 91 ? -5.720 -7.239 7.329 1.00 89.25 91 ARG A CA 1
ATOM 663 C C . ARG A 1 91 ? -4.962 -6.080 7.964 1.00 89.25 91 ARG A C 1
ATOM 665 O O . ARG A 1 91 ? -4.623 -5.120 7.280 1.00 89.25 91 ARG A O 1
ATOM 672 N N . ALA A 1 92 ? -4.680 -6.189 9.252 1.00 90.75 92 ALA A N 1
ATOM 673 C CA . ALA A 1 92 ? -3.836 -5.264 9.991 1.00 90.75 92 ALA A CA 1
ATOM 674 C C . ALA A 1 92 ? -2.364 -5.650 9.806 1.00 90.75 92 ALA A C 1
ATOM 676 O O . ALA A 1 92 ? -1.693 -6.087 10.738 1.00 90.75 92 ALA A O 1
ATOM 677 N N . GLN A 1 93 ? -1.904 -5.541 8.562 1.00 90.44 93 GLN A N 1
ATOM 678 C CA . GLN A 1 93 ? -0.566 -5.917 8.128 1.00 90.44 93 GLN A CA 1
ATOM 679 C C . GLN A 1 93 ? -0.090 -4.908 7.088 1.00 90.44 93 GLN A C 1
ATOM 681 O O . GLN A 1 93 ? -0.760 -4.703 6.075 1.00 90.44 93 GLN A O 1
ATOM 686 N N . LEU A 1 94 ? 1.072 -4.311 7.330 1.00 90.06 94 LEU A N 1
ATOM 687 C CA . LEU A 1 94 ? 1.761 -3.452 6.374 1.00 90.06 94 LEU A CA 1
ATOM 688 C C . LEU A 1 94 ? 3.132 -4.060 6.078 1.00 90.06 94 LEU A C 1
ATOM 690 O O . LEU A 1 94 ? 3.893 -4.343 6.998 1.00 90.06 94 LEU A O 1
ATOM 694 N N . VAL A 1 95 ? 3.462 -4.250 4.803 1.00 90.75 95 VAL A N 1
ATOM 695 C CA . VAL A 1 95 ? 4.783 -4.742 4.391 1.00 90.75 95 VAL A CA 1
ATOM 696 C C .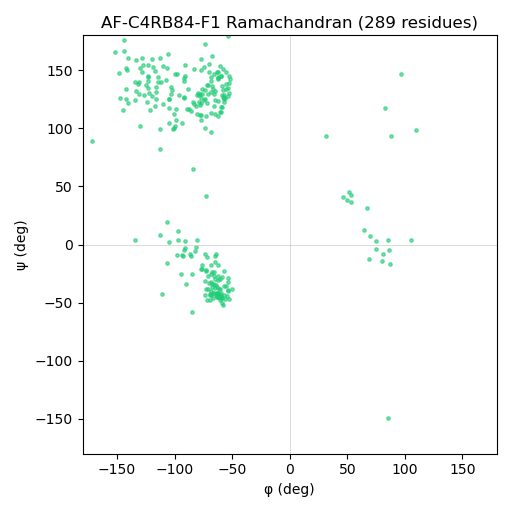 VAL A 1 95 ? 5.595 -3.585 3.828 1.00 90.75 95 VAL A C 1
ATOM 698 O O . VAL A 1 95 ? 5.162 -2.909 2.895 1.00 90.75 95 VAL A O 1
ATOM 701 N N . LEU A 1 96 ? 6.780 -3.375 4.392 1.00 91.44 96 LEU A N 1
ATOM 702 C CA . LEU A 1 96 ? 7.763 -2.401 3.933 1.00 91.44 96 LEU A CA 1
ATOM 703 C C . LEU A 1 96 ? 8.872 -3.139 3.188 1.00 91.44 96 LEU A C 1
ATOM 705 O O . LEU A 1 96 ? 9.436 -4.090 3.726 1.00 91.44 96 LEU A O 1
ATOM 709 N N . THR A 1 97 ? 9.215 -2.690 1.985 1.00 88.75 97 THR A N 1
ATOM 710 C CA . THR A 1 97 ? 10.264 -3.297 1.158 1.00 88.75 97 THR A CA 1
ATOM 711 C C . THR A 1 97 ? 11.185 -2.222 0.600 1.00 88.75 97 THR A C 1
ATOM 713 O O . THR A 1 97 ? 10.712 -1.251 0.018 1.00 88.75 97 THR A O 1
ATOM 716 N N . VAL A 1 98 ? 12.499 -2.413 0.719 1.00 89.06 98 VAL A N 1
ATOM 717 C CA . VAL A 1 98 ? 13.504 -1.602 0.017 1.00 89.06 98 VAL A CA 1
ATOM 718 C C . VAL A 1 98 ? 14.276 -2.489 -0.948 1.00 89.06 98 VAL A C 1
ATOM 720 O O . VAL A 1 98 ? 14.746 -3.557 -0.551 1.00 89.06 98 VAL A O 1
ATOM 723 N N . ALA A 1 99 ? 14.420 -2.039 -2.195 1.00 86.25 99 ALA A N 1
ATOM 724 C CA . ALA A 1 99 ? 15.165 -2.739 -3.232 1.00 86.25 99 ALA A CA 1
ATOM 725 C C . ALA A 1 99 ? 16.283 -1.885 -3.838 1.00 86.25 99 ALA A C 1
ATOM 727 O O . ALA A 1 99 ? 16.083 -0.719 -4.186 1.00 86.25 99 ALA A O 1
ATOM 728 N N . ASN A 1 100 ? 17.457 -2.493 -3.999 1.00 83.88 100 ASN A N 1
ATOM 729 C CA . ASN A 1 100 ? 18.598 -1.920 -4.696 1.00 83.88 100 ASN A CA 1
ATOM 730 C C . ASN A 1 100 ? 18.538 -2.279 -6.176 1.00 83.88 100 ASN A C 1
ATOM 732 O O . ASN A 1 100 ? 18.628 -3.444 -6.559 1.00 83.88 100 ASN A O 1
ATOM 736 N N . LEU A 1 101 ? 18.413 -1.261 -7.015 1.00 74.19 101 LEU A N 1
ATOM 737 C CA . LEU A 1 101 ? 18.254 -1.421 -8.455 1.00 74.19 101 LEU A CA 1
ATOM 738 C C . LEU A 1 101 ? 19.531 -1.870 -9.173 1.00 74.19 101 LEU A C 1
ATOM 740 O O . LEU A 1 101 ? 19.443 -2.403 -10.280 1.00 74.19 101 LEU A O 1
ATOM 744 N N . ASP A 1 102 ? 20.699 -1.643 -8.573 1.00 73.00 102 ASP A N 1
ATOM 745 C CA . ASP A 1 102 ? 21.982 -1.976 -9.193 1.00 73.00 102 ASP A CA 1
ATOM 746 C C . ASP A 1 102 ? 22.431 -3.397 -8.850 1.00 73.00 102 ASP A C 1
ATOM 748 O O . ASP A 1 102 ? 23.034 -4.063 -9.690 1.00 73.00 102 ASP A O 1
ATOM 752 N N . THR A 1 103 ? 22.114 -3.869 -7.641 1.00 69.81 103 THR A N 1
ATOM 753 C CA . THR A 1 103 ? 22.530 -5.191 -7.138 1.00 69.81 103 THR A CA 1
ATOM 754 C C . THR A 1 103 ? 21.397 -6.214 -7.078 1.00 69.81 103 THR A C 1
ATOM 756 O O . THR A 1 103 ? 21.656 -7.403 -6.922 1.00 69.81 103 THR A O 1
ATOM 759 N N . GLY A 1 104 ? 20.140 -5.769 -7.154 1.00 67.19 104 GLY A N 1
ATOM 760 C CA . GLY A 1 104 ? 18.963 -6.606 -6.916 1.00 67.19 104 GLY A CA 1
ATOM 761 C C . GLY A 1 104 ? 18.782 -7.026 -5.452 1.00 67.19 104 GLY A C 1
ATOM 762 O O . GLY A 1 104 ? 17.904 -7.832 -5.157 1.00 67.19 104 GLY A O 1
ATOM 763 N N . ALA A 1 105 ? 19.582 -6.496 -4.520 1.00 77.69 105 ALA A N 1
ATOM 764 C CA . ALA A 1 105 ? 19.425 -6.774 -3.097 1.00 77.69 105 ALA A CA 1
ATOM 765 C C . ALA A 1 105 ? 18.113 -6.185 -2.571 1.00 77.69 105 ALA A C 1
ATOM 767 O O . ALA A 1 105 ? 17.802 -5.022 -2.832 1.00 77.69 105 ALA A O 1
ATOM 768 N N . VAL A 1 106 ? 17.363 -6.968 -1.795 1.00 83.25 106 VAL A N 1
ATOM 769 C CA . VAL A 1 106 ? 16.081 -6.545 -1.225 1.00 83.25 106 VAL A CA 1
ATOM 770 C C . VAL A 1 1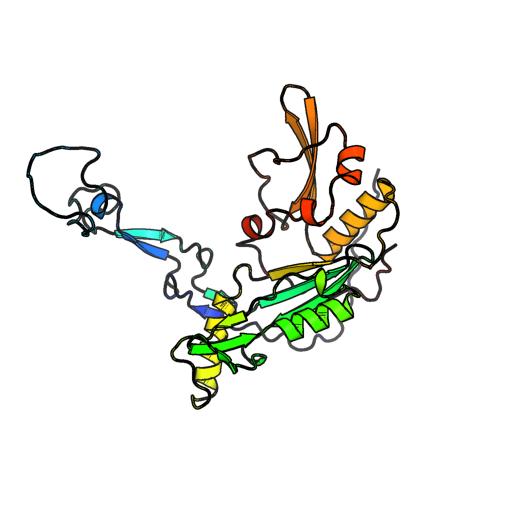06 ? 15.991 -6.913 0.240 1.00 83.25 106 VAL A C 1
ATOM 772 O O . VAL A 1 106 ? 16.385 -8.001 0.654 1.00 83.25 106 VAL A O 1
ATOM 775 N N . ALA A 1 107 ? 15.423 -5.999 1.017 1.00 87.62 107 ALA A N 1
ATOM 776 C CA . ALA A 1 107 ? 15.061 -6.224 2.401 1.00 87.62 107 ALA A CA 1
ATOM 777 C C . ALA A 1 107 ? 13.578 -5.906 2.583 1.00 87.62 107 ALA A C 1
ATOM 779 O O . ALA A 1 107 ? 13.092 -4.895 2.075 1.00 87.62 107 ALA A O 1
ATOM 780 N N . SER A 1 108 ? 12.870 -6.751 3.334 1.00 90.31 108 SER A N 1
ATOM 781 C CA . SER A 1 108 ? 11.483 -6.495 3.727 1.00 90.31 108 SER A CA 1
ATOM 782 C C . SER A 1 108 ? 11.296 -6.611 5.236 1.00 90.31 108 SER A C 1
ATOM 784 O O . SER A 1 108 ? 12.059 -7.292 5.927 1.00 90.31 108 SER A O 1
ATOM 786 N N . HIS A 1 109 ? 10.282 -5.923 5.746 1.00 91.88 109 HIS A N 1
ATOM 787 C CA . HIS A 1 109 ? 9.832 -6.011 7.126 1.00 91.88 109 HIS A CA 1
ATOM 788 C C . HIS A 1 109 ? 8.307 -5.927 7.172 1.00 91.88 109 HIS A C 1
ATOM 790 O O . HIS A 1 109 ? 7.694 -5.097 6.498 1.00 91.88 109 HIS A O 1
ATOM 796 N N . GLU A 1 110 ? 7.712 -6.819 7.950 1.00 91.94 110 GLU A N 1
ATOM 797 C CA . GLU A 1 110 ? 6.285 -6.837 8.228 1.00 91.94 110 GLU A CA 1
ATOM 798 C C . GLU A 1 110 ? 6.024 -6.027 9.495 1.00 91.94 110 GLU A C 1
ATOM 800 O O . GLU A 1 110 ? 6.651 -6.272 10.519 1.00 91.94 110 GLU A O 1
ATOM 805 N N . VAL A 1 111 ? 5.109 -5.067 9.411 1.00 92.06 111 VAL A N 1
ATOM 806 C CA . VAL A 1 111 ? 4.666 -4.252 10.539 1.00 92.06 111 VAL A CA 1
ATOM 807 C C . VAL A 1 111 ? 3.330 -4.799 11.024 1.00 92.06 111 VAL A C 1
ATOM 809 O O . VAL A 1 111 ? 2.316 -4.691 10.320 1.00 92.06 111 VAL A O 1
ATOM 812 N N . LEU A 1 112 ? 3.329 -5.373 12.228 1.00 92.62 112 LEU A N 1
ATOM 813 C CA . LEU A 1 112 ? 2.131 -5.848 12.914 1.00 92.62 112 LEU A CA 1
ATOM 814 C C . LEU A 1 112 ? 1.738 -4.914 14.067 1.00 92.62 112 LEU A C 1
ATOM 816 O O . LEU A 1 112 ? 2.548 -4.122 14.548 1.00 92.62 112 LEU A O 1
ATOM 820 N N . PRO A 1 113 ? 0.501 -5.024 14.586 1.00 91.94 113 PRO A N 1
ATOM 821 C CA . PRO A 1 113 ? 0.033 -4.163 15.674 1.00 91.94 113 PRO A CA 1
ATOM 822 C C . PRO A 1 113 ? 0.836 -4.307 16.970 1.00 91.94 113 PRO A C 1
ATOM 824 O O . PRO A 1 113 ? 0.878 -3.379 17.771 1.00 91.94 113 PRO A O 1
ATOM 827 N N . ALA A 1 114 ? 1.444 -5.476 17.188 1.00 89.00 114 ALA A N 1
ATOM 828 C CA . ALA A 1 114 ? 2.274 -5.751 18.356 1.00 89.00 114 ALA A CA 1
ATOM 829 C C . ALA A 1 114 ? 3.669 -5.103 18.275 1.00 89.00 114 ALA A C 1
ATOM 831 O O . ALA A 1 114 ? 4.279 -4.892 19.318 1.00 89.00 114 ALA A O 1
ATOM 832 N N . ASP A 1 115 ? 4.138 -4.764 17.071 1.00 85.00 115 ASP A N 1
ATOM 833 C CA . ASP A 1 115 ? 5.484 -4.225 16.828 1.00 85.00 115 ASP A CA 1
ATOM 834 C C . ASP A 1 115 ? 5.526 -2.690 16.894 1.00 85.00 115 ASP A C 1
ATOM 836 O O . ASP A 1 115 ? 6.578 -2.071 16.723 1.00 85.00 115 ASP A O 1
ATOM 840 N N . LEU A 1 116 ? 4.371 -2.053 17.099 1.00 90.50 116 LEU A N 1
ATOM 841 C CA . LEU A 1 116 ? 4.260 -0.603 17.143 1.00 90.50 116 LEU A CA 1
ATOM 842 C C . LEU A 1 116 ? 4.852 -0.044 18.446 1.00 90.50 116 LEU A C 1
ATOM 844 O O . LEU A 1 116 ? 4.491 -0.493 19.534 1.00 90.50 116 LEU A O 1
ATOM 848 N N . ASP A 1 117 ? 5.677 1.002 18.322 1.00 92.31 117 ASP A N 1
ATOM 849 C CA . ASP A 1 117 ? 6.172 1.852 19.422 1.00 92.31 117 ASP A CA 1
ATOM 850 C C . ASP A 1 117 ? 5.574 3.269 19.292 1.00 92.31 117 ASP A C 1
ATOM 852 O O . ASP A 1 117 ? 6.192 4.148 18.681 1.00 92.31 117 ASP A O 1
ATOM 856 N N . PRO A 1 118 ? 4.333 3.509 19.765 1.00 94.50 118 PRO A N 1
ATOM 857 C CA . PRO A 1 118 ? 3.654 4.781 19.555 1.00 94.50 118 PRO A CA 1
ATOM 858 C C . PRO A 1 118 ? 4.254 5.903 20.390 1.00 94.50 118 PRO A C 1
ATOM 860 O O . PRO A 1 118 ? 4.485 5.757 21.591 1.00 94.50 118 PRO A O 1
ATOM 863 N N . ARG A 1 119 ? 4.406 7.073 19.771 1.00 94.38 119 ARG A N 1
ATOM 864 C CA . ARG A 1 119 ? 4.885 8.297 20.416 1.00 94.38 119 ARG A CA 1
ATOM 865 C C . ARG A 1 119 ? 3.872 9.429 20.259 1.00 94.38 119 ARG A C 1
ATOM 867 O O . ARG A 1 119 ? 3.079 9.401 19.314 1.00 94.38 119 ARG A O 1
ATOM 874 N N . PRO A 1 120 ? 3.867 10.415 21.172 1.00 94.81 120 PRO A N 1
ATOM 875 C CA . PRO A 1 120 ? 3.046 11.606 21.009 1.00 94.81 120 PRO A CA 1
ATOM 876 C C . PRO A 1 120 ? 3.376 12.320 19.693 1.00 94.81 120 PRO A C 1
ATOM 878 O O . PRO A 1 120 ? 4.542 12.597 19.415 1.00 94.81 120 PRO A O 1
ATOM 881 N N . ASP A 1 121 ? 2.348 12.611 18.899 1.00 90.94 121 ASP A N 1
ATOM 882 C CA . ASP A 1 121 ? 2.473 13.316 17.619 1.00 90.94 121 ASP A CA 1
ATOM 883 C C . ASP A 1 121 ? 2.383 14.839 17.848 1.00 90.94 121 ASP A C 1
ATOM 885 O O . ASP A 1 121 ? 1.469 15.278 18.557 1.00 90.94 121 ASP A O 1
ATOM 889 N N . PRO A 1 122 ? 3.261 15.680 17.261 1.00 87.19 122 PRO A N 1
ATOM 890 C CA . PRO A 1 122 ? 3.177 17.138 17.402 1.00 87.19 122 PRO A CA 1
ATOM 891 C C . PRO A 1 122 ? 1.854 17.739 16.909 1.00 87.19 122 PRO A C 1
ATOM 893 O O . PRO A 1 122 ? 1.418 18.764 17.429 1.00 87.19 122 PRO A O 1
ATOM 896 N N . ALA A 1 123 ? 1.189 17.099 15.941 1.00 87.56 123 ALA A N 1
ATOM 897 C CA . ALA A 1 123 ? -0.144 17.497 15.480 1.00 87.56 123 ALA A CA 1
ATOM 898 C C . ALA A 1 123 ? -1.287 16.999 16.395 1.00 87.56 123 ALA A C 1
ATOM 900 O O . ALA A 1 123 ? -2.461 17.229 16.101 1.00 87.56 123 ALA A O 1
ATOM 901 N N . GLY A 1 124 ? -0.950 16.353 17.515 1.00 89.06 124 GLY A N 1
ATOM 902 C CA . GLY A 1 124 ? -1.875 15.811 18.499 1.00 89.06 124 GLY A CA 1
ATOM 903 C C . GLY A 1 124 ? -2.153 14.318 18.311 1.00 89.06 124 GLY A C 1
ATOM 904 O O . GLY A 1 124 ? -2.215 13.794 17.202 1.00 89.06 124 GLY A O 1
ATOM 905 N N . GLY A 1 125 ? -2.376 13.625 19.430 1.00 93.75 125 GLY A N 1
ATOM 906 C CA . GLY A 1 125 ? -2.614 12.181 19.442 1.00 93.75 125 GLY A CA 1
ATOM 907 C C . GLY A 1 125 ? -1.319 11.371 19.471 1.00 93.75 125 GLY A C 1
ATOM 908 O O . GLY A 1 125 ? -0.331 11.790 20.072 1.00 93.75 125 GLY A O 1
ATOM 909 N N . TRP A 1 126 ? -1.359 10.181 18.872 1.00 96.50 126 TRP A N 1
ATOM 910 C CA . TRP A 1 126 ? -0.266 9.209 18.900 1.00 96.50 126 TRP A CA 1
ATOM 911 C C . TRP A 1 126 ? 0.022 8.693 17.493 1.00 96.50 126 TRP A C 1
ATOM 913 O O . TRP A 1 126 ? -0.908 8.393 16.741 1.00 96.50 126 TRP A O 1
ATOM 923 N N . ALA A 1 127 ? 1.299 8.563 17.151 1.00 95.44 127 ALA A N 1
ATOM 924 C CA . ALA A 1 127 ? 1.748 8.050 15.865 1.00 95.44 127 ALA A CA 1
ATOM 925 C C . ALA A 1 127 ? 2.978 7.151 16.022 1.00 95.44 127 ALA A C 1
ATOM 927 O O . ALA A 1 127 ? 3.682 7.197 17.031 1.00 95.44 127 ALA A O 1
ATOM 928 N N . VAL A 1 128 ? 3.225 6.321 15.016 1.00 94.62 128 VAL A N 1
ATOM 929 C CA . VAL A 1 128 ? 4.429 5.498 14.896 1.00 94.62 128 VAL A CA 1
ATOM 930 C C . VAL A 1 128 ? 5.174 5.939 13.647 1.00 94.62 128 VAL A C 1
ATOM 932 O O . VAL A 1 128 ? 4.650 5.833 12.539 1.00 94.62 128 VAL A O 1
ATOM 935 N N . GLU A 1 129 ? 6.401 6.409 13.827 1.00 92.19 129 GLU A N 1
ATOM 936 C CA . GLU A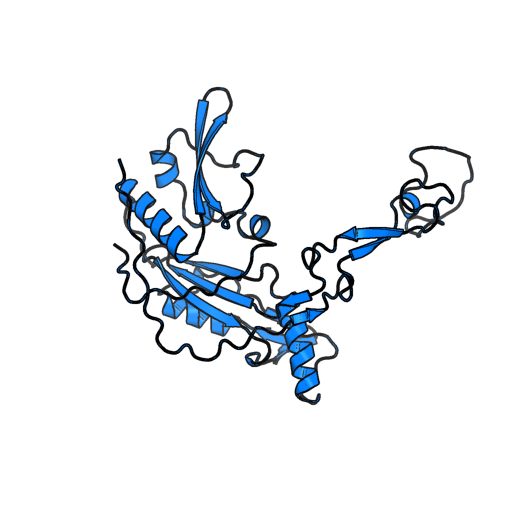 1 129 ? 7.299 6.754 12.728 1.00 92.19 129 GLU A CA 1
ATOM 937 C C . GLU A 1 129 ? 7.975 5.489 12.197 1.00 92.19 129 GLU A C 1
ATOM 939 O O . GLU A 1 129 ? 8.703 4.831 12.939 1.00 92.19 129 GLU A O 1
ATOM 944 N N . LEU A 1 130 ? 7.773 5.157 10.915 1.00 92.00 130 LEU A N 1
ATOM 945 C CA . LEU A 1 130 ? 8.396 3.976 10.293 1.00 92.00 130 LEU A CA 1
ATOM 946 C C . LEU A 1 130 ? 9.752 4.286 9.639 1.00 92.00 130 LEU A C 1
ATOM 948 O O . LEU A 1 130 ? 10.389 3.414 9.042 1.00 92.00 130 LEU A O 1
ATOM 952 N N . THR A 1 131 ? 10.222 5.530 9.763 1.00 90.00 131 THR A N 1
ATOM 953 C CA . THR A 1 131 ? 11.522 5.972 9.246 1.00 90.00 131 THR A CA 1
ATOM 954 C C . THR A 1 131 ? 12.702 5.120 9.736 1.00 90.00 131 THR A C 1
ATOM 956 O O . THR A 1 131 ? 13.549 4.770 8.908 1.00 90.00 131 THR A O 1
ATOM 959 N N . PRO A 1 132 ? 12.805 4.741 11.027 1.00 90.56 132 PRO A N 1
ATOM 960 C CA . PRO A 1 132 ? 13.879 3.864 11.497 1.00 90.56 132 PRO A CA 1
ATOM 961 C C . PRO A 1 132 ? 13.886 2.493 10.806 1.00 90.56 132 PRO A C 1
ATOM 963 O O . PRO A 1 132 ? 14.946 2.024 10.397 1.00 90.56 132 PRO A O 1
ATOM 966 N N . GLN A 1 133 ? 12.714 1.887 10.605 1.00 91.88 133 GLN A N 1
ATOM 967 C CA . GLN A 1 133 ? 12.561 0.587 9.955 1.00 91.88 133 GLN A CA 1
ATOM 968 C C . GLN A 1 133 ? 12.957 0.674 8.480 1.00 91.88 133 GLN A C 1
ATOM 970 O O . GLN A 1 133 ? 13.735 -0.146 7.998 1.00 91.88 133 GLN A O 1
ATOM 975 N N . VAL A 1 134 ? 12.495 1.703 7.762 1.00 90.75 134 VAL A N 1
ATOM 976 C CA . VAL A 1 134 ? 12.883 1.920 6.357 1.00 90.75 134 VAL A CA 1
ATOM 977 C C . VAL A 1 134 ? 14.387 2.179 6.229 1.00 90.75 134 VAL A C 1
ATOM 979 O O . VAL A 1 134 ? 15.023 1.672 5.306 1.00 90.75 134 VAL A O 1
ATOM 982 N N . ARG A 1 135 ? 14.993 2.890 7.185 1.00 90.31 135 ARG A N 1
ATOM 983 C CA . ARG A 1 135 ? 16.445 3.099 7.238 1.00 90.31 135 ARG A CA 1
ATOM 984 C C . ARG A 1 135 ? 17.217 1.796 7.402 1.00 90.31 135 ARG A C 1
ATOM 986 O O . ARG A 1 135 ? 18.211 1.586 6.710 1.00 90.31 135 ARG A O 1
ATOM 993 N N . GLU A 1 136 ? 16.771 0.933 8.304 1.00 91.88 136 GLU A N 1
ATOM 994 C CA . GLU A 1 136 ? 17.375 -0.382 8.501 1.00 91.88 136 GLU A CA 1
ATOM 995 C C . GLU A 1 136 ? 17.240 -1.247 7.241 1.00 91.88 136 GLU A C 1
ATOM 997 O O . GLU A 1 136 ? 18.201 -1.890 6.819 1.00 91.88 136 GLU A O 1
ATOM 1002 N N . LEU A 1 137 ? 16.075 -1.218 6.585 1.00 92.69 137 LEU A N 1
ATOM 1003 C CA . LEU A 1 137 ? 15.866 -1.894 5.303 1.00 92.69 137 LEU A CA 1
ATOM 1004 C C . LEU A 1 137 ? 16.811 -1.376 4.216 1.00 92.69 137 LEU A C 1
ATOM 1006 O O . LEU A 1 137 ? 17.427 -2.180 3.519 1.00 92.69 137 LEU A O 1
ATOM 1010 N N . ALA A 1 138 ? 16.969 -0.058 4.098 1.00 90.19 138 ALA A N 1
ATOM 1011 C CA . ALA A 1 138 ? 17.877 0.554 3.135 1.00 90.19 138 ALA A CA 1
ATOM 1012 C C . ALA A 1 138 ? 19.332 0.139 3.382 1.00 90.19 138 ALA A C 1
ATOM 1014 O O . ALA A 1 138 ? 20.018 -0.261 2.443 1.00 90.19 138 ALA A O 1
ATOM 1015 N N . ALA A 1 139 ? 19.779 0.139 4.642 1.00 89.69 139 ALA A N 1
ATOM 1016 C CA . ALA A 1 139 ? 21.111 -0.331 5.008 1.00 89.69 139 ALA A CA 1
ATOM 1017 C C . ALA A 1 139 ? 21.319 -1.810 4.638 1.00 89.69 139 ALA A C 1
ATOM 1019 O O . ALA A 1 139 ? 22.332 -2.149 4.027 1.00 89.69 139 ALA A O 1
ATOM 1020 N N . ARG A 1 140 ? 20.338 -2.681 4.925 1.00 89.50 140 ARG A N 1
ATOM 1021 C CA . ARG A 1 140 ? 20.385 -4.108 4.554 1.00 89.50 140 ARG A CA 1
ATOM 1022 C C . ARG A 1 140 ? 20.393 -4.334 3.039 1.00 89.50 140 ARG A C 1
ATOM 1024 O O . ARG A 1 140 ? 21.055 -5.254 2.574 1.00 89.50 140 ARG A O 1
ATOM 1031 N N . ALA A 1 141 ? 19.696 -3.495 2.273 1.00 85.81 141 ALA A N 1
ATOM 1032 C CA . ALA A 1 141 ? 19.690 -3.540 0.811 1.00 85.81 141 ALA A CA 1
ATOM 1033 C C . ALA A 1 141 ? 20.908 -2.832 0.169 1.00 85.81 141 ALA A C 1
ATOM 1035 O O . ALA A 1 141 ? 21.077 -2.870 -1.049 1.00 85.81 141 ALA A O 1
ATOM 1036 N N . GLY A 1 142 ? 21.769 -2.172 0.953 1.00 84.94 142 GLY A N 1
ATOM 1037 C CA . GLY A 1 142 ? 22.904 -1.402 0.431 1.00 84.94 142 GLY A CA 1
ATOM 1038 C C . GLY A 1 142 ? 22.487 -0.154 -0.357 1.00 84.94 142 GLY A C 1
ATOM 1039 O O . GLY A 1 142 ? 23.157 0.226 -1.313 1.00 84.94 142 GLY A O 1
ATOM 1040 N N . VAL A 1 143 ? 21.361 0.457 0.012 1.00 83.19 143 VAL A N 1
ATOM 1041 C CA . VAL A 1 143 ? 20.784 1.640 -0.635 1.00 83.19 143 VAL A CA 1
ATOM 1042 C C . VAL A 1 143 ? 21.051 2.888 0.209 1.00 83.19 143 VAL A C 1
ATOM 1044 O O . VAL A 1 143 ? 20.842 2.889 1.423 1.00 83.19 143 VAL A O 1
ATOM 1047 N N . ALA A 1 144 ? 21.469 3.985 -0.427 1.00 79.50 144 ALA A N 1
ATOM 1048 C CA . ALA A 1 144 ? 21.639 5.263 0.261 1.00 79.50 144 ALA A CA 1
ATOM 1049 C C . ALA A 1 144 ? 20.280 5.879 0.646 1.00 79.50 144 ALA A C 1
ATOM 1051 O O . ALA A 1 144 ? 19.413 6.061 -0.207 1.00 79.50 144 ALA A O 1
ATOM 1052 N N . LEU A 1 145 ? 20.124 6.282 1.912 1.00 68.94 145 LEU A N 1
ATOM 1053 C CA . LEU A 1 145 ? 18.895 6.882 2.463 1.00 68.94 145 LEU A CA 1
ATOM 1054 C C . LEU A 1 145 ? 18.324 8.037 1.634 1.00 68.94 145 LEU A C 1
ATOM 1056 O O . LEU A 1 145 ? 17.115 8.128 1.498 1.00 68.94 145 LEU A O 1
ATOM 1060 N N . ALA A 1 146 ? 19.172 8.895 1.056 1.00 66.50 146 ALA A N 1
ATOM 1061 C CA . ALA A 1 146 ? 18.720 10.034 0.250 1.00 66.50 146 ALA A CA 1
ATOM 1062 C C . ALA A 1 146 ? 17.930 9.622 -1.008 1.00 66.50 146 ALA A C 1
ATOM 1064 O O . ALA A 1 146 ? 17.231 10.443 -1.589 1.00 66.50 146 ALA A O 1
ATOM 1065 N N . THR A 1 147 ? 18.045 8.359 -1.431 1.00 66.69 147 THR A N 1
ATOM 1066 C CA . THR A 1 147 ? 17.311 7.806 -2.582 1.00 66.69 147 THR A CA 1
ATOM 1067 C C . THR A 1 147 ? 15.995 7.137 -2.188 1.00 66.69 147 THR A C 1
ATOM 1069 O O . THR A 1 147 ? 15.180 6.820 -3.047 1.00 66.69 147 THR A O 1
ATOM 1072 N N . VAL A 1 148 ? 15.771 6.944 -0.889 1.00 67.19 148 VAL A N 1
ATOM 1073 C CA . VAL A 1 148 ? 14.591 6.306 -0.314 1.00 67.19 148 VAL A CA 1
ATOM 1074 C C . VAL A 1 148 ? 13.715 7.447 0.192 1.00 67.19 148 VAL A C 1
ATOM 1076 O O . VAL A 1 148 ? 14.027 8.041 1.218 1.00 67.19 148 VAL A O 1
ATOM 1079 N N . GLY A 1 149 ? 12.697 7.837 -0.583 1.00 70.06 149 GLY A N 1
ATOM 1080 C CA . GLY A 1 149 ? 11.804 8.961 -0.256 1.00 70.06 149 GLY A CA 1
ATOM 1081 C C . GLY A 1 149 ? 11.147 8.870 1.132 1.00 70.06 149 GLY A C 1
ATOM 1082 O O . GLY A 1 149 ? 11.356 7.914 1.876 1.00 70.06 149 GLY A O 1
ATOM 1083 N N . GLU A 1 150 ? 10.329 9.864 1.486 1.00 73.81 150 GLU A N 1
ATOM 1084 C CA . GLU A 1 150 ? 9.796 9.997 2.849 1.00 73.81 150 GLU A CA 1
ATOM 1085 C C . GLU A 1 150 ? 9.016 8.742 3.312 1.00 73.81 150 GLU A C 1
ATOM 1087 O O . GLU A 1 150 ? 8.076 8.304 2.636 1.00 73.81 150 GLU A O 1
ATOM 1092 N N . PRO A 1 151 ? 9.413 8.116 4.436 1.00 74.38 151 PRO A N 1
ATOM 1093 C CA . PRO A 1 151 ? 8.715 6.960 4.991 1.00 74.38 151 PRO A CA 1
ATOM 1094 C C . PRO A 1 151 ? 7.342 7.337 5.572 1.00 74.38 151 PRO A C 1
ATOM 1096 O O . PRO A 1 151 ? 7.188 8.427 6.114 1.00 74.38 151 PRO A O 1
ATOM 1099 N N . PRO A 1 152 ? 6.337 6.443 5.526 1.00 81.06 152 PRO A N 1
ATOM 1100 C CA . PRO A 1 152 ? 5.037 6.694 6.125 1.00 81.06 152 PRO A CA 1
ATOM 1101 C C . PRO A 1 152 ? 5.108 6.686 7.653 1.00 81.06 152 PRO A C 1
ATOM 1103 O O . PRO A 1 152 ? 5.911 5.972 8.257 1.00 81.06 152 PRO A O 1
ATOM 1106 N N . SER A 1 153 ? 4.163 7.385 8.270 1.00 89.25 153 SER A N 1
ATOM 1107 C CA . SER A 1 153 ? 3.816 7.218 9.676 1.00 89.25 153 SER A CA 1
ATOM 1108 C C . SER A 1 153 ? 2.470 6.500 9.819 1.00 89.25 153 SER A C 1
ATOM 1110 O O . SER A 1 153 ? 1.603 6.562 8.941 1.00 89.25 153 SER A O 1
ATOM 1112 N N . VAL A 1 154 ? 2.291 5.776 10.924 1.00 92.94 154 VAL A N 1
ATOM 1113 C CA . VAL A 1 154 ? 1.021 5.131 11.288 1.00 92.94 154 VAL A CA 1
ATOM 1114 C C . VAL A 1 154 ? 0.382 5.947 12.400 1.00 92.94 154 VAL A C 1
ATOM 1116 O O . VAL A 1 154 ? 0.808 5.877 13.553 1.00 92.94 154 VAL A O 1
ATOM 1119 N N . ARG A 1 155 ? -0.648 6.728 12.071 1.00 94.25 155 ARG A N 1
ATOM 1120 C CA . ARG A 1 155 ? -1.410 7.489 13.067 1.00 94.25 155 ARG A CA 1
ATOM 1121 C C . ARG A 1 155 ? -2.411 6.579 13.773 1.00 94.25 155 ARG A C 1
ATOM 1123 O O . ARG A 1 155 ? -3.177 5.868 13.127 1.00 94.25 155 ARG A O 1
ATOM 1130 N N . LEU A 1 156 ? -2.423 6.615 15.102 1.00 95.44 156 LEU A N 1
ATOM 1131 C CA . LEU A 1 156 ? -3.365 5.844 15.904 1.00 95.44 156 LEU A CA 1
ATOM 1132 C C . LEU A 1 156 ? -4.715 6.569 16.037 1.00 95.44 156 LEU A C 1
ATOM 1134 O O . LEU A 1 156 ? -4.754 7.803 16.045 1.00 95.44 156 LEU A O 1
ATOM 1138 N N . PRO A 1 157 ? -5.830 5.826 16.197 1.00 94.06 157 PRO A N 1
ATOM 1139 C CA . PRO A 1 157 ? -7.135 6.419 16.453 1.00 94.06 157 PRO A CA 1
ATOM 1140 C C . PRO A 1 157 ? -7.121 7.335 17.677 1.00 94.06 157 PRO A C 1
ATOM 1142 O O . PRO A 1 157 ? -6.457 7.050 18.673 1.00 94.06 157 PRO A O 1
ATOM 1145 N N . ALA A 1 158 ? -7.948 8.383 17.658 1.00 93.31 158 ALA A N 1
ATOM 1146 C CA . ALA A 1 158 ? -8.028 9.364 18.744 1.00 93.31 158 ALA A CA 1
ATOM 1147 C C . ALA A 1 158 ? -8.364 8.755 20.119 1.00 93.31 158 ALA A C 1
ATOM 1149 O O . ALA A 1 158 ? -8.036 9.357 21.139 1.00 93.31 158 ALA A O 1
ATOM 1150 N N . ALA A 1 159 ? -8.994 7.577 20.152 1.00 94.56 159 ALA A N 1
ATOM 1151 C CA . ALA A 1 159 ? -9.299 6.835 21.373 1.00 94.56 159 ALA A CA 1
ATOM 1152 C C . ALA A 1 159 ? -8.082 6.117 21.984 1.00 94.56 159 ALA A C 1
ATOM 1154 O O . ALA A 1 159 ? -8.131 5.750 23.151 1.00 94.56 159 ALA A O 1
ATOM 1155 N N . TRP A 1 160 ? -6.996 5.907 21.231 1.00 96.19 160 TRP A N 1
ATOM 1156 C CA . TRP A 1 160 ? -5.831 5.170 21.716 1.00 96.19 160 TRP A CA 1
ATOM 1157 C C . TRP A 1 160 ? -5.101 5.945 22.811 1.00 96.19 160 TRP A C 1
ATOM 1159 O O . TRP A 1 160 ? -4.794 7.129 22.650 1.00 96.19 160 TRP A O 1
ATOM 1169 N N . ARG A 1 161 ? -4.788 5.276 23.921 1.00 94.81 161 ARG A N 1
ATOM 1170 C CA . ARG A 1 161 ? -3.962 5.815 25.004 1.00 94.81 161 ARG A CA 1
ATOM 1171 C C . ARG A 1 161 ? -3.046 4.722 25.574 1.00 94.81 161 ARG A C 1
ATOM 1173 O O . ARG A 1 161 ? -3.420 3.545 25.526 1.00 94.81 161 ARG A O 1
ATOM 1180 N N . PRO A 1 162 ? -1.868 5.080 26.121 1.00 94.81 162 PRO A N 1
ATOM 1181 C CA . PRO A 1 162 ? -0.913 4.103 26.646 1.00 94.81 162 PRO A CA 1
ATOM 1182 C C . PRO A 1 162 ? -1.425 3.369 27.894 1.00 94.81 162 PRO A C 1
ATOM 1184 O O . PRO A 1 162 ? -0.997 2.247 28.153 1.00 94.81 162 PRO A O 1
ATOM 1187 N N . ASP A 1 163 ? -2.359 3.957 28.639 1.00 95.88 163 ASP A N 1
ATOM 1188 C CA . ASP A 1 163 ? -2.966 3.428 29.865 1.00 95.88 163 ASP A CA 1
ATOM 1189 C C . ASP A 1 163 ? -4.160 2.489 29.620 1.00 95.88 163 ASP A C 1
ATOM 1191 O O . ASP A 1 163 ? -4.590 1.794 30.540 1.00 95.88 163 ASP A O 1
ATOM 1195 N N . LEU A 1 164 ? -4.665 2.391 28.383 1.00 96.19 164 LEU A N 1
ATOM 1196 C CA . LEU A 1 164 ? -5.735 1.444 28.054 1.00 96.19 164 LEU A CA 1
ATOM 1197 C C . LEU A 1 164 ? -5.312 -0.014 28.312 1.00 96.19 164 LEU A C 1
ATOM 1199 O O . LEU A 1 164 ? -4.132 -0.354 28.164 1.00 96.19 164 LEU A O 1
ATOM 1203 N N . PRO A 1 165 ? -6.261 -0.927 28.585 1.00 97.44 165 PRO A N 1
ATOM 1204 C CA . PRO A 1 165 ? -5.991 -2.360 28.633 1.00 97.44 165 PRO A CA 1
ATOM 1205 C C . PRO A 1 165 ? -5.277 -2.861 27.370 1.00 97.44 165 PRO A C 1
ATOM 1207 O O . PRO A 1 165 ? -5.597 -2.441 26.257 1.00 97.44 165 PRO A O 1
ATOM 1210 N N . ALA A 1 166 ? -4.342 -3.805 27.527 1.00 93.69 166 ALA A N 1
ATOM 1211 C CA . ALA A 1 166 ? -3.503 -4.297 26.429 1.00 93.69 166 ALA A CA 1
ATOM 1212 C C . ALA A 1 166 ? -4.314 -4.777 25.210 1.00 93.69 166 ALA A C 1
ATOM 1214 O O . ALA A 1 166 ? -3.957 -4.456 24.079 1.00 93.69 166 ALA A O 1
ATOM 1215 N N . ALA A 1 167 ? -5.437 -5.465 25.438 1.00 93.06 167 ALA A N 1
ATOM 1216 C CA . ALA A 1 167 ? -6.332 -5.914 24.371 1.00 93.06 167 ALA A CA 1
ATOM 1217 C C . ALA A 1 167 ? -6.942 -4.744 23.576 1.00 93.06 167 ALA A C 1
ATOM 1219 O O . ALA A 1 167 ? -6.949 -4.774 22.349 1.00 93.06 167 ALA A O 1
ATOM 1220 N N . GLN A 1 168 ? -7.383 -3.681 24.259 1.00 95.19 168 GLN A N 1
ATOM 1221 C CA . GLN A 1 168 ? -7.942 -2.492 23.606 1.00 95.19 168 GLN A CA 1
ATOM 1222 C C . GLN A 1 168 ? -6.865 -1.715 22.839 1.00 95.19 168 GLN A C 1
ATOM 1224 O O . GLN A 1 168 ? -7.105 -1.273 21.716 1.00 95.19 168 GLN A O 1
ATOM 1229 N N . ARG A 1 169 ? -5.652 -1.592 23.402 1.00 95.69 169 ARG A N 1
ATOM 1230 C CA . ARG A 1 169 ? -4.510 -1.000 22.683 1.00 95.69 169 ARG A CA 1
ATOM 1231 C C . ARG A 1 169 ? -4.185 -1.784 21.420 1.00 95.69 169 ARG A C 1
ATOM 1233 O O . ARG A 1 169 ? -3.975 -1.169 20.379 1.00 95.69 169 ARG A O 1
ATOM 1240 N N . HIS A 1 170 ? -4.164 -3.112 21.514 1.00 94.31 170 HIS A N 1
ATOM 1241 C CA . HIS A 1 170 ? -3.876 -3.992 20.388 1.00 94.31 170 HIS A CA 1
ATOM 1242 C C . HIS A 1 170 ? -4.940 -3.881 19.290 1.00 94.31 170 HIS A C 1
ATOM 1244 O O . HIS A 1 170 ? -4.594 -3.769 18.120 1.00 94.31 170 HIS A O 1
ATOM 1250 N N . GLU A 1 171 ? -6.225 -3.839 19.644 1.00 93.56 171 GLU A N 1
ATOM 1251 C CA . GLU A 1 171 ? -7.307 -3.667 18.670 1.00 93.56 171 GLU A CA 1
ATOM 1252 C C . GLU A 1 171 ? -7.223 -2.316 17.942 1.00 93.56 171 GLU A C 1
ATOM 1254 O O . GLU A 1 171 ? -7.335 -2.247 16.717 1.00 93.56 171 GLU A O 1
ATOM 1259 N N . LEU A 1 172 ? -6.987 -1.229 18.680 1.00 95.12 172 LEU A N 1
ATOM 1260 C CA . LEU A 1 172 ? -6.848 0.107 18.099 1.00 95.12 172 LEU A CA 1
ATOM 1261 C C . LEU A 1 172 ? -5.578 0.234 17.242 1.00 95.12 172 LEU A C 1
ATOM 1263 O O . LEU A 1 172 ? -5.620 0.870 16.189 1.00 95.12 172 LEU A O 1
ATOM 1267 N N . ALA A 1 173 ? -4.480 -0.412 17.644 1.00 95.44 173 ALA A N 1
ATOM 1268 C CA . ALA A 1 173 ? -3.276 -0.548 16.829 1.00 95.44 173 ALA A CA 1
ATOM 1269 C C . ALA A 1 173 ? -3.552 -1.353 15.549 1.00 95.44 173 ALA A C 1
ATOM 1271 O O . ALA A 1 173 ? -3.127 -0.952 14.469 1.00 95.44 173 ALA A O 1
ATOM 1272 N N . ALA A 1 174 ? -4.329 -2.437 15.636 1.00 94.12 174 ALA A N 1
ATOM 1273 C CA . ALA A 1 174 ? -4.715 -3.233 14.476 1.00 94.12 174 ALA A CA 1
ATOM 1274 C C . ALA A 1 174 ? -5.529 -2.420 13.471 1.00 94.12 174 ALA A C 1
ATOM 1276 O O . ALA A 1 174 ? -5.260 -2.469 12.270 1.00 94.12 174 ALA A O 1
ATOM 1277 N N . ARG A 1 175 ? -6.466 -1.601 13.959 1.00 92.69 175 ARG A N 1
ATOM 1278 C CA . ARG A 1 175 ? -7.194 -0.657 13.106 1.00 92.69 175 ARG A CA 1
ATOM 1279 C C . ARG A 1 175 ? -6.221 0.302 12.424 1.00 92.69 175 ARG A C 1
ATOM 1281 O O . ARG A 1 175 ? -6.244 0.372 11.203 1.00 92.69 175 ARG A O 1
ATOM 1288 N N . ALA A 1 176 ? -5.313 0.932 13.171 1.00 93.69 176 ALA A N 1
ATOM 1289 C CA . ALA A 1 176 ? -4.331 1.871 12.621 1.00 93.69 176 ALA A CA 1
ATOM 1290 C C . ALA A 1 176 ? -3.468 1.266 11.499 1.00 93.69 176 ALA A C 1
ATOM 1292 O O . ALA A 1 176 ? -3.326 1.869 10.437 1.00 93.69 176 ALA A O 1
ATOM 1293 N N . VAL A 1 177 ? -2.934 0.053 11.699 1.00 93.06 177 VAL A N 1
ATOM 1294 C CA . 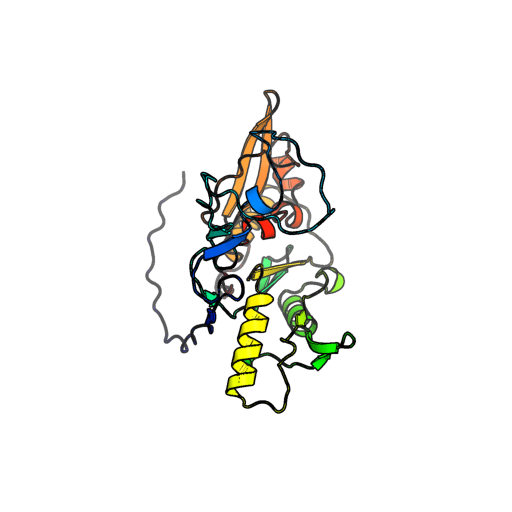VAL A 1 177 ? -2.143 -0.641 10.667 1.00 93.06 177 VAL A CA 1
ATOM 1295 C C . VAL A 1 177 ? -3.000 -0.939 9.441 1.00 93.06 177 VAL A C 1
ATOM 1297 O O . VAL A 1 177 ? -2.566 -0.682 8.322 1.00 93.06 177 VAL A O 1
ATOM 1300 N N . ALA A 1 178 ? -4.227 -1.430 9.628 1.00 90.00 178 ALA A N 1
ATOM 1301 C CA . ALA A 1 178 ? -5.138 -1.704 8.518 1.00 90.00 178 ALA A CA 1
ATOM 1302 C C . ALA A 1 178 ? -5.517 -0.438 7.724 1.00 90.00 178 ALA A C 1
ATOM 1304 O O . ALA A 1 178 ? -5.773 -0.524 6.523 1.00 90.00 178 ALA A O 1
ATOM 1305 N N . GLU A 1 179 ? -5.557 0.735 8.366 1.00 88.00 179 GLU A N 1
ATOM 1306 C CA . GLU A 1 179 ? -5.755 2.017 7.677 1.00 88.00 179 GLU A CA 1
ATOM 1307 C C . GLU A 1 179 ? -4.504 2.461 6.914 1.00 88.00 179 GLU A C 1
ATOM 1309 O O . GLU A 1 179 ? -4.609 2.877 5.760 1.00 88.00 179 GLU A O 1
ATOM 1314 N N . ALA A 1 180 ? -3.325 2.330 7.526 1.00 86.94 180 ALA A N 1
ATOM 1315 C CA . ALA A 1 180 ? -2.049 2.689 6.908 1.00 86.94 180 ALA A CA 1
ATOM 1316 C C . ALA A 1 180 ? -1.660 1.762 5.741 1.00 86.94 180 ALA A C 1
ATOM 1318 O O . ALA A 1 180 ? -0.941 2.174 4.828 1.00 86.94 180 ALA A O 1
ATOM 1319 N N . ALA A 1 181 ? -2.166 0.527 5.737 1.00 83.19 181 ALA A N 1
ATOM 1320 C CA . ALA A 1 181 ? -1.936 -0.509 4.736 1.00 83.19 181 ALA A CA 1
ATOM 1321 C C . ALA A 1 181 ? -2.660 -0.257 3.396 1.00 83.19 181 ALA A C 1
ATOM 1323 O O . ALA A 1 181 ? -3.201 -1.182 2.792 1.00 83.19 181 ALA A O 1
ATOM 1324 N N . ARG A 1 182 ? -2.678 0.982 2.888 1.00 75.31 182 ARG A N 1
ATOM 1325 C CA . ARG A 1 182 ? -3.258 1.315 1.574 1.00 75.31 182 ARG A CA 1
ATOM 1326 C C . ARG A 1 182 ? -2.322 2.150 0.701 1.00 75.31 182 ARG A C 1
ATOM 1328 O O . ARG A 1 182 ? -2.200 3.351 0.934 1.00 75.31 182 ARG A O 1
ATOM 1335 N N . PRO A 1 183 ? -1.638 1.537 -0.289 1.00 73.44 183 PRO A N 1
ATOM 1336 C CA . PRO A 1 183 ? -1.492 0.085 -0.486 1.00 73.44 183 PRO A CA 1
ATOM 1337 C C . PRO A 1 183 ? -0.859 -0.663 0.706 1.00 73.44 183 PRO A C 1
ATOM 1339 O O . PRO A 1 183 ? -0.064 -0.094 1.450 1.00 73.44 183 PRO A O 1
ATOM 1342 N N . ALA A 1 184 ? -1.206 -1.944 0.880 1.00 79.12 184 ALA A N 1
ATOM 1343 C CA . ALA A 1 184 ? -0.741 -2.785 2.001 1.00 79.12 184 ALA A CA 1
ATOM 1344 C C . ALA A 1 184 ? 0.735 -3.179 1.895 1.00 79.12 184 ALA A C 1
ATOM 1346 O O . ALA A 1 184 ? 1.335 -3.698 2.837 1.00 79.12 184 ALA A O 1
ATOM 1347 N N . TRP A 1 185 ? 1.316 -2.911 0.731 1.00 84.62 185 TRP A N 1
ATOM 1348 C CA . TRP A 1 185 ? 2.710 -3.118 0.423 1.00 84.62 185 TRP A CA 1
ATOM 1349 C C . TRP A 1 185 ? 3.315 -1.797 -0.051 1.00 84.62 185 TRP A C 1
ATOM 1351 O O . TRP A 1 185 ? 2.819 -1.167 -0.988 1.00 84.62 185 TRP A O 1
ATOM 1361 N N . ARG A 1 186 ? 4.359 -1.347 0.645 1.00 85.62 186 ARG A N 1
ATOM 1362 C CA . ARG A 1 186 ? 5.123 -0.140 0.329 1.00 85.62 186 ARG A CA 1
ATOM 1363 C C . ARG A 1 186 ? 6.501 -0.557 -0.160 1.00 85.62 186 ARG A C 1
ATOM 1365 O O . ARG A 1 186 ? 7.240 -1.213 0.573 1.00 85.62 186 ARG A O 1
ATOM 1372 N N . VAL A 1 187 ? 6.838 -0.160 -1.381 1.00 84.62 187 VAL A N 1
ATOM 1373 C CA . VAL A 1 187 ? 8.126 -0.466 -2.002 1.00 84.62 187 VAL A CA 1
ATOM 1374 C C . VAL A 1 187 ? 8.879 0.830 -2.239 1.00 84.62 187 VAL A C 1
ATOM 1376 O O . VAL A 1 187 ? 8.378 1.723 -2.918 1.00 84.62 187 VAL A O 1
ATOM 1379 N N . TRP A 1 188 ? 10.097 0.904 -1.716 1.00 86.50 188 TRP A N 1
ATOM 1380 C CA . TRP A 1 188 ? 11.067 1.923 -2.079 1.00 86.50 188 TRP A CA 1
ATOM 1381 C C . TRP A 1 188 ? 12.166 1.314 -2.925 1.00 86.50 188 TRP A C 1
ATOM 1383 O O . TRP A 1 188 ? 12.652 0.211 -2.670 1.00 86.50 188 TRP A O 1
ATOM 1393 N N . LEU A 1 189 ? 12.593 2.079 -3.914 1.00 82.69 189 LEU A N 1
ATOM 1394 C CA . LEU A 1 189 ? 13.663 1.710 -4.815 1.00 82.69 189 LEU A CA 1
ATOM 1395 C C . LEU A 1 189 ? 14.785 2.701 -4.605 1.00 82.69 189 LEU A C 1
ATOM 1397 O O . LEU A 1 189 ? 14.541 3.905 -4.565 1.00 82.69 189 LEU A O 1
ATOM 1401 N N . GLY A 1 190 ? 16.008 2.210 -4.531 1.00 80.00 190 GLY A N 1
ATOM 1402 C CA . GLY A 1 190 ? 17.155 3.092 -4.583 1.00 80.00 190 GLY A CA 1
ATOM 1403 C C . GLY A 1 190 ? 18.319 2.467 -5.318 1.00 80.00 190 GLY A C 1
ATOM 1404 O O . GLY A 1 190 ? 18.266 1.328 -5.785 1.00 80.00 190 GLY A O 1
ATOM 1405 N N . ARG A 1 191 ? 19.366 3.265 -5.473 1.00 78.25 191 ARG A N 1
ATOM 1406 C CA . ARG A 1 191 ? 20.561 2.910 -6.233 1.00 78.25 191 ARG A CA 1
ATOM 1407 C C . ARG A 1 191 ? 21.796 2.927 -5.349 1.00 78.25 191 ARG A C 1
ATOM 1409 O O . ARG A 1 191 ? 21.833 3.568 -4.298 1.00 78.25 191 ARG A O 1
ATOM 1416 N N . SER A 1 192 ? 22.809 2.226 -5.825 1.00 71.44 192 SER A N 1
ATOM 1417 C CA . SER A 1 192 ? 24.189 2.332 -5.382 1.00 71.44 192 SER A CA 1
ATOM 1418 C C . SER A 1 192 ? 24.823 3.593 -5.994 1.00 71.44 192 SER A C 1
ATOM 1420 O O . SER A 1 192 ? 24.344 4.132 -6.990 1.00 71.44 192 SER A O 1
ATOM 1422 N N . ALA A 1 193 ? 25.908 4.101 -5.405 1.00 62.06 193 ALA A N 1
ATOM 1423 C CA . ALA A 1 193 ? 26.454 5.426 -5.733 1.00 62.06 193 ALA A CA 1
ATOM 1424 C C . ALA A 1 193 ? 27.006 5.597 -7.172 1.00 62.06 193 ALA A C 1
ATOM 1426 O O . ALA A 1 193 ? 27.288 6.724 -7.573 1.00 62.06 193 ALA A O 1
ATOM 1427 N N . ALA A 1 194 ? 27.151 4.524 -7.961 1.00 59.12 194 ALA A N 1
ATOM 1428 C CA . ALA A 1 194 ? 27.571 4.599 -9.362 1.00 59.12 194 ALA A CA 1
ATOM 1429 C C . ALA A 1 194 ? 26.874 3.515 -10.215 1.00 59.12 194 ALA A C 1
ATOM 1431 O O . ALA A 1 194 ? 27.123 2.327 -9.994 1.00 59.12 194 ALA A O 1
ATOM 1432 N N . PRO A 1 195 ? 26.022 3.887 -11.192 1.00 56.38 195 PRO A N 1
ATOM 1433 C CA . PRO A 1 195 ? 25.340 2.918 -12.045 1.00 56.38 195 PRO A CA 1
ATOM 1434 C C . PRO A 1 195 ? 26.295 2.343 -13.114 1.00 56.38 195 PRO A C 1
ATOM 1436 O O . PRO A 1 195 ? 27.002 3.108 -13.774 1.00 56.38 195 PRO A O 1
ATOM 1439 N N . PRO A 1 196 ? 26.324 1.016 -13.344 1.00 56.56 196 PRO A N 1
ATOM 1440 C CA . PRO A 1 196 ? 27.127 0.420 -14.411 1.00 56.56 196 PRO A CA 1
ATOM 1441 C C . PRO A 1 196 ? 26.499 0.660 -15.802 1.00 56.56 196 PRO A C 1
ATOM 1443 O O . PRO A 1 196 ? 25.273 0.762 -15.913 1.00 56.56 196 PRO A O 1
ATOM 1446 N N . PRO A 1 197 ? 27.300 0.688 -16.887 1.00 58.22 197 PRO A N 1
ATOM 1447 C CA . PRO A 1 197 ? 26.789 0.848 -18.248 1.00 58.22 197 PRO A CA 1
ATOM 1448 C C . PRO A 1 197 ? 25.816 -0.276 -18.648 1.00 58.22 197 PRO A C 1
ATOM 1450 O O . PRO A 1 197 ? 25.939 -1.434 -18.230 1.00 58.22 197 PRO A O 1
ATOM 1453 N N . VAL A 1 198 ? 24.806 0.081 -19.446 1.00 66.38 198 VAL A N 1
ATOM 1454 C CA . VAL A 1 198 ? 23.627 -0.754 -19.709 1.00 66.38 198 VAL A CA 1
ATOM 1455 C C . VAL A 1 198 ? 23.759 -1.490 -21.044 1.00 66.38 198 VAL A C 1
ATOM 1457 O O . VAL A 1 198 ? 23.523 -0.925 -22.103 1.00 66.38 198 VAL A O 1
ATOM 1460 N N . ASP A 1 199 ? 24.097 -2.778 -20.986 1.00 78.81 199 ASP A N 1
ATOM 1461 C CA . ASP A 1 199 ? 23.834 -3.728 -22.076 1.00 78.81 199 ASP A CA 1
ATOM 1462 C C . ASP A 1 199 ? 22.340 -4.131 -22.048 1.00 78.81 199 ASP A C 1
ATOM 1464 O O . ASP A 1 199 ? 21.879 -4.574 -20.989 1.00 78.81 199 ASP A O 1
ATOM 1468 N N . PRO A 1 200 ? 21.576 -4.001 -23.155 1.00 78.12 200 PRO A N 1
ATOM 1469 C CA . PRO A 1 200 ? 20.155 -4.349 -23.214 1.00 78.12 200 PRO A CA 1
ATOM 1470 C C . PRO A 1 200 ? 19.836 -5.791 -22.801 1.00 78.12 200 PRO A C 1
ATOM 1472 O O . PRO A 1 200 ? 18.818 -6.021 -22.148 1.00 78.12 200 PRO A O 1
ATOM 1475 N N . ALA A 1 201 ? 20.701 -6.762 -23.115 1.00 79.62 201 ALA A N 1
ATOM 1476 C CA . ALA A 1 201 ? 20.481 -8.155 -22.725 1.00 79.62 201 ALA A CA 1
ATOM 1477 C C . ALA A 1 201 ? 20.629 -8.327 -21.206 1.00 79.62 201 ALA A C 1
ATOM 1479 O O . ALA A 1 201 ? 19.732 -8.851 -20.541 1.00 79.62 201 ALA A O 1
ATOM 1480 N N . ARG A 1 202 ? 21.708 -7.783 -20.627 1.00 77.81 202 ARG A N 1
ATOM 1481 C CA . ARG A 1 202 ? 21.871 -7.682 -19.167 1.00 77.81 202 ARG A CA 1
ATOM 1482 C C . ARG A 1 202 ? 20.779 -6.849 -18.507 1.00 77.81 202 ARG A C 1
ATOM 1484 O O . ARG A 1 202 ? 20.476 -7.054 -17.338 1.00 77.81 202 ARG A O 1
ATOM 1491 N N . ARG A 1 203 ? 20.213 -5.864 -19.199 1.00 80.75 203 ARG A N 1
ATOM 1492 C CA . ARG A 1 203 ? 19.134 -5.025 -18.674 1.00 80.75 203 ARG A CA 1
ATOM 1493 C C . ARG A 1 203 ? 17.833 -5.803 -18.585 1.00 80.75 203 ARG A C 1
ATOM 1495 O O . ARG A 1 203 ? 17.231 -5.806 -17.521 1.00 80.75 203 ARG A O 1
ATOM 1502 N N . LEU A 1 204 ? 17.457 -6.517 -19.644 1.00 85.06 204 LEU A N 1
ATOM 1503 C CA . LEU A 1 204 ? 16.298 -7.404 -19.624 1.00 85.06 204 LEU A CA 1
ATOM 1504 C C . LEU A 1 204 ? 16.454 -8.494 -18.558 1.00 85.06 204 LEU A C 1
ATOM 1506 O O . LEU A 1 204 ? 15.539 -8.691 -17.769 1.00 85.06 204 LEU A O 1
ATOM 1510 N N . ALA A 1 205 ? 17.623 -9.139 -18.475 1.00 83.19 205 ALA A N 1
ATOM 1511 C CA . ALA A 1 205 ? 17.897 -10.141 -17.443 1.00 83.19 205 ALA A CA 1
ATOM 1512 C C . ALA A 1 205 ? 17.722 -9.572 -16.023 1.00 83.19 205 ALA A C 1
ATOM 1514 O O . ALA A 1 205 ? 17.066 -10.196 -15.192 1.00 83.19 205 ALA A O 1
ATOM 1515 N N . ARG A 1 206 ? 18.228 -8.356 -15.771 1.00 80.06 206 ARG A N 1
ATOM 1516 C CA . ARG A 1 206 ? 18.042 -7.642 -14.498 1.00 80.06 206 ARG A CA 1
ATOM 1517 C C . ARG A 1 206 ? 16.578 -7.321 -14.208 1.00 80.06 206 ARG A C 1
ATOM 1519 O O . ARG A 1 206 ? 16.138 -7.504 -13.079 1.00 80.06 206 ARG A O 1
ATOM 1526 N N . LEU A 1 207 ? 15.820 -6.869 -15.208 1.00 84.69 207 LEU A N 1
ATOM 1527 C CA . LEU A 1 207 ? 14.393 -6.591 -15.043 1.00 84.69 207 LEU A CA 1
ATOM 1528 C C . LEU A 1 207 ? 13.600 -7.875 -14.751 1.00 84.69 207 LEU A C 1
ATOM 1530 O O . LEU A 1 207 ? 12.762 -7.885 -13.858 1.00 84.69 207 LEU A O 1
ATOM 1534 N N . CYS A 1 208 ? 13.905 -8.983 -15.431 1.00 84.56 208 CYS A N 1
ATOM 1535 C CA . CYS A 1 208 ? 13.298 -10.283 -15.139 1.00 84.56 208 CYS A CA 1
ATOM 1536 C C . CYS A 1 208 ? 13.631 -10.759 -13.721 1.00 84.56 208 CYS A C 1
ATOM 1538 O O . CYS A 1 208 ? 12.741 -11.190 -12.996 1.00 84.56 208 CYS A O 1
ATOM 1540 N N . ALA A 1 209 ? 14.897 -10.650 -13.308 1.00 80.44 209 ALA A N 1
ATOM 1541 C CA . ALA A 1 209 ? 15.325 -11.035 -11.967 1.00 80.44 209 ALA A CA 1
ATOM 1542 C C . ALA A 1 209 ? 14.627 -10.202 -10.882 1.00 80.44 209 ALA A C 1
ATOM 1544 O O . ALA A 1 209 ? 14.244 -10.736 -9.843 1.00 80.44 209 ALA A O 1
ATOM 1545 N N . LEU A 1 210 ? 14.419 -8.907 -11.135 1.00 81.81 210 LEU A N 1
ATOM 1546 C CA . LEU A 1 210 ? 13.679 -8.041 -10.227 1.00 81.81 210 LEU A CA 1
ATOM 1547 C C . LEU A 1 210 ? 12.178 -8.363 -10.209 1.00 81.81 210 LEU A C 1
ATOM 1549 O O . LEU A 1 210 ? 11.587 -8.344 -9.134 1.00 81.81 210 LEU A O 1
ATOM 1553 N N . ALA A 1 211 ? 11.571 -8.696 -11.352 1.00 84.12 211 ALA A N 1
ATOM 1554 C CA . ALA A 1 211 ? 10.188 -9.178 -11.418 1.00 84.12 211 ALA A CA 1
ATOM 1555 C C . ALA A 1 211 ? 10.002 -10.439 -10.565 1.00 84.12 211 ALA A C 1
ATOM 1557 O O . ALA A 1 211 ? 9.153 -10.458 -9.676 1.00 84.12 211 ALA A O 1
ATOM 1558 N N . ASP A 1 212 ? 10.857 -11.445 -10.770 1.00 78.75 212 ASP A N 1
ATOM 1559 C CA . ASP A 1 212 ? 10.885 -12.678 -9.978 1.00 78.75 212 ASP A CA 1
ATOM 1560 C C . ASP A 1 212 ? 10.986 -12.375 -8.481 1.00 78.75 212 ASP A C 1
ATOM 1562 O O . ASP A 1 212 ? 10.250 -12.931 -7.665 1.00 78.75 212 ASP A O 1
ATOM 1566 N N . LEU A 1 213 ? 11.905 -11.480 -8.121 1.00 73.62 213 LEU A N 1
ATOM 1567 C CA . LEU A 1 213 ? 12.175 -11.143 -6.736 1.00 73.62 213 LEU A CA 1
ATOM 1568 C C . LEU A 1 213 ? 11.006 -10.394 -6.091 1.00 73.62 213 LEU A C 1
ATOM 1570 O O . LEU A 1 213 ? 10.657 -10.683 -4.949 1.00 73.62 213 LEU A O 1
ATOM 1574 N N . LEU A 1 214 ? 10.412 -9.431 -6.797 1.00 74.56 214 LEU A N 1
ATOM 1575 C CA . LEU A 1 214 ? 9.277 -8.642 -6.315 1.00 74.56 214 LEU A CA 1
ATOM 1576 C C . LEU A 1 214 ? 7.944 -9.385 -6.476 1.00 74.56 214 LEU A C 1
ATOM 1578 O O . LEU A 1 214 ? 6.905 -8.874 -6.064 1.00 74.56 214 LEU A O 1
ATOM 1582 N N . LEU A 1 215 ? 7.960 -10.593 -7.048 1.00 77.75 215 LEU A N 1
ATOM 1583 C CA . LEU A 1 215 ? 6.770 -11.356 -7.412 1.00 77.75 215 LEU A CA 1
ATOM 1584 C C . LEU A 1 215 ? 5.816 -10.535 -8.297 1.00 77.75 215 LEU A C 1
ATOM 1586 O O . LEU A 1 215 ? 4.602 -10.552 -8.088 1.00 77.75 215 LEU A O 1
ATOM 1590 N N . LEU A 1 216 ? 6.393 -9.810 -9.256 1.00 82.12 216 LEU A N 1
ATOM 1591 C CA . LEU A 1 216 ? 5.718 -9.000 -10.264 1.00 82.12 216 LEU A CA 1
ATOM 1592 C C . LEU A 1 216 ? 5.875 -9.640 -11.642 1.00 82.12 216 LEU A C 1
ATOM 1594 O O . LEU A 1 216 ? 6.870 -10.304 -11.924 1.00 82.12 216 LEU A O 1
ATOM 1598 N N . ASP A 1 217 ? 4.925 -9.373 -12.527 1.00 85.19 217 ASP A N 1
ATOM 1599 C CA . ASP A 1 217 ? 5.050 -9.717 -13.936 1.00 85.19 217 ASP A CA 1
ATOM 1600 C C . ASP A 1 217 ? 5.823 -8.603 -14.651 1.00 85.19 217 ASP A C 1
ATOM 1602 O O . ASP A 1 217 ? 5.404 -7.443 -14.641 1.00 85.19 217 ASP A O 1
ATOM 1606 N N . LEU A 1 218 ? 6.946 -8.936 -15.296 1.00 89.31 218 LEU A N 1
ATOM 1607 C CA . LEU A 1 218 ? 7.575 -8.029 -16.256 1.00 89.31 218 LEU A CA 1
ATOM 1608 C C . LEU A 1 218 ? 6.779 -8.072 -17.563 1.00 89.31 218 LEU A C 1
ATOM 1610 O O . LEU A 1 218 ? 6.806 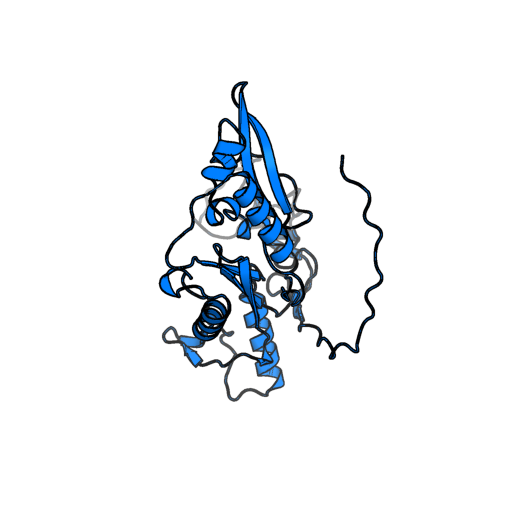-9.063 -18.295 1.00 89.31 218 LEU A O 1
ATOM 1614 N N . VAL A 1 219 ? 6.100 -6.977 -17.881 1.00 87.94 219 VAL A N 1
ATOM 1615 C CA . VAL A 1 219 ? 5.322 -6.824 -19.106 1.00 87.94 219 VAL A CA 1
ATOM 1616 C C . VAL A 1 219 ? 6.138 -6.048 -20.130 1.00 87.94 219 VAL A C 1
ATOM 1618 O O . VAL A 1 219 ? 6.443 -4.869 -19.953 1.00 87.94 219 VAL A O 1
ATOM 1621 N N . VAL A 1 220 ? 6.449 -6.717 -21.238 1.00 88.31 220 VAL A N 1
ATOM 1622 C CA . VAL A 1 220 ? 6.945 -6.087 -22.463 1.00 88.31 220 VAL A CA 1
ATOM 1623 C C . VAL A 1 220 ? 5.760 -5.936 -23.404 1.00 88.31 220 VAL A C 1
ATOM 1625 O O . VAL A 1 220 ? 5.247 -6.914 -23.945 1.00 88.31 220 VAL A O 1
ATOM 1628 N N . GLU A 1 221 ? 5.296 -4.706 -23.572 1.00 87.75 221 GLU A N 1
ATOM 1629 C CA . GLU A 1 221 ? 4.134 -4.394 -24.389 1.00 87.75 221 GLU A CA 1
ATOM 1630 C C . GLU A 1 221 ? 4.552 -3.826 -25.742 1.00 87.75 221 GLU A C 1
ATOM 1632 O O . GLU A 1 221 ? 5.358 -2.901 -25.817 1.00 87.75 221 GLU A O 1
ATOM 1637 N N . ALA A 1 222 ? 3.941 -4.347 -26.806 1.00 89.12 222 ALA A N 1
ATOM 1638 C CA . ALA A 1 222 ? 4.060 -3.813 -28.153 1.00 89.12 222 ALA A CA 1
ATOM 1639 C C . ALA A 1 222 ? 2.665 -3.439 -28.673 1.00 89.12 222 ALA A C 1
ATOM 1641 O O . ALA A 1 222 ? 1.806 -4.306 -28.845 1.00 89.12 222 ALA A O 1
ATOM 1642 N N . ARG A 1 223 ? 2.419 -2.148 -28.921 1.00 87.06 223 ARG A N 1
ATOM 1643 C CA . ARG A 1 223 ? 1.144 -1.636 -29.454 1.00 87.06 223 ARG A CA 1
ATOM 1644 C C . ARG A 1 223 ? 1.354 -0.854 -30.731 1.00 87.06 223 ARG A C 1
ATOM 1646 O O . ARG A 1 223 ? 2.336 -0.134 -30.864 1.00 87.06 223 ARG A O 1
ATOM 1653 N N . ARG A 1 224 ? 0.399 -0.944 -31.657 1.00 85.75 224 ARG A N 1
ATOM 1654 C CA . ARG A 1 224 ? 0.370 -0.040 -32.809 1.00 85.75 224 ARG A CA 1
ATOM 1655 C C . ARG A 1 224 ? -0.197 1.317 -32.398 1.00 85.75 224 ARG A C 1
ATOM 1657 O O . ARG A 1 224 ? -1.283 1.372 -31.826 1.00 85.75 224 ARG A O 1
ATOM 1664 N N . ARG A 1 225 ? 0.520 2.389 -32.720 1.00 81.69 225 ARG A N 1
ATOM 1665 C CA . ARG A 1 225 ? 0.105 3.785 -32.557 1.00 81.69 225 ARG A CA 1
ATOM 1666 C C . ARG A 1 225 ? 0.442 4.523 -33.847 1.00 81.69 225 ARG A C 1
ATOM 1668 O O . ARG A 1 225 ? 1.572 4.438 -34.311 1.00 81.69 225 ARG A O 1
ATOM 1675 N N . ASP A 1 226 ? -0.560 5.158 -34.451 1.00 83.75 226 ASP A N 1
ATOM 1676 C CA . ASP A 1 226 ? -0.420 5.898 -35.715 1.00 83.75 226 ASP A CA 1
ATOM 1677 C C . ASP A 1 226 ? 0.221 5.068 -36.850 1.00 83.75 226 ASP A C 1
ATOM 1679 O O . ASP A 1 226 ? 1.004 5.556 -37.655 1.00 83.75 226 ASP A O 1
ATOM 1683 N N . GLY A 1 227 ? -0.103 3.770 -36.902 1.00 84.69 227 GLY A N 1
ATOM 1684 C CA . GLY A 1 227 ? 0.418 2.824 -37.899 1.00 84.69 227 GLY A CA 1
ATOM 1685 C C . GLY A 1 227 ? 1.752 2.162 -37.532 1.00 84.69 227 GLY A C 1
ATOM 1686 O O . GLY A 1 227 ? 2.059 1.093 -38.067 1.00 84.69 227 GLY A O 1
ATOM 1687 N N . GLU A 1 228 ? 2.487 2.703 -36.561 1.00 85.56 228 GLU A N 1
ATOM 1688 C CA . GLU A 1 228 ? 3.804 2.218 -36.140 1.00 85.56 228 GLU A CA 1
ATOM 1689 C C . GLU A 1 228 ? 3.734 1.357 -34.879 1.00 85.56 228 GLU A C 1
ATOM 1691 O O . GLU A 1 228 ? 2.908 1.584 -33.996 1.00 85.56 228 GLU A O 1
ATOM 1696 N N . LEU A 1 229 ? 4.613 0.358 -34.773 1.00 88.81 229 LEU A N 1
ATOM 1697 C CA . LEU A 1 229 ? 4.742 -0.440 -33.556 1.00 88.81 229 LEU A CA 1
ATOM 1698 C C . LEU A 1 229 ? 5.546 0.343 -32.514 1.00 88.81 229 LEU A C 1
ATOM 1700 O O . LEU A 1 229 ? 6.634 0.828 -32.804 1.00 88.81 229 LEU A O 1
ATOM 1704 N N . ARG A 1 230 ? 5.013 0.446 -31.300 1.00 89.88 230 ARG A N 1
ATOM 1705 C CA . ARG A 1 230 ? 5.633 1.127 -30.166 1.00 89.88 230 ARG A CA 1
ATOM 1706 C C . ARG A 1 230 ? 5.777 0.169 -28.997 1.00 89.88 230 ARG A C 1
ATOM 1708 O O . ARG A 1 230 ? 4.878 -0.633 -28.740 1.00 89.88 230 ARG A O 1
ATOM 1715 N N . TRP A 1 231 ? 6.903 0.273 -28.306 1.00 90.38 231 TRP A N 1
ATOM 1716 C CA . TRP A 1 231 ? 7.323 -0.644 -27.254 1.00 90.38 231 TRP A CA 1
ATOM 1717 C C . TRP A 1 231 ? 7.357 0.050 -25.901 1.00 90.38 231 TRP A C 1
ATOM 1719 O O . TRP A 1 231 ? 7.815 1.185 -25.795 1.00 90.38 231 TRP A O 1
ATOM 1729 N N . ALA A 1 232 ? 6.915 -0.646 -24.863 1.00 90.19 232 ALA A N 1
ATOM 1730 C CA . ALA A 1 232 ? 7.021 -0.200 -23.484 1.00 90.19 232 ALA A CA 1
ATOM 1731 C C . ALA A 1 232 ? 7.345 -1.381 -22.571 1.00 90.19 232 ALA A C 1
ATOM 1733 O O . ALA A 1 232 ? 6.952 -2.517 -22.842 1.00 90.19 232 ALA A O 1
ATOM 1734 N N . VAL A 1 233 ? 8.052 -1.103 -21.482 1.00 89.44 233 VAL A N 1
ATOM 1735 C CA . VAL A 1 233 ? 8.413 -2.091 -20.466 1.00 89.44 233 VAL A CA 1
ATOM 1736 C C . VAL A 1 233 ? 7.871 -1.607 -19.127 1.00 89.44 233 VAL A C 1
ATOM 1738 O O . VAL A 1 233 ? 8.061 -0.448 -18.773 1.00 89.44 233 VAL A O 1
ATOM 1741 N N . ARG A 1 234 ? 7.167 -2.467 -18.392 1.00 88.31 234 ARG A N 1
ATOM 1742 C CA . ARG A 1 234 ? 6.636 -2.143 -17.061 1.00 88.31 234 ARG A CA 1
ATOM 1743 C C . ARG A 1 234 ? 6.515 -3.380 -16.189 1.00 88.31 234 ARG A C 1
ATOM 1745 O O . ARG A 1 234 ? 6.521 -4.496 -16.701 1.00 88.31 234 ARG A O 1
ATOM 1752 N N . TYR A 1 235 ? 6.330 -3.175 -14.895 1.00 87.00 235 TYR A N 1
ATOM 1753 C CA . TYR A 1 235 ? 5.896 -4.224 -13.986 1.00 87.00 235 TYR A CA 1
ATOM 1754 C C . TYR A 1 235 ? 4.393 -4.155 -13.727 1.00 87.00 235 TYR A C 1
ATOM 1756 O O . TYR A 1 235 ? 3.796 -3.074 -13.665 1.00 87.00 235 TYR A O 1
ATOM 1764 N N . GLU A 1 236 ? 3.801 -5.326 -13.532 1.00 83.69 236 GLU A N 1
ATOM 1765 C CA . GLU A 1 236 ? 2.414 -5.492 -13.120 1.00 83.69 236 GLU A CA 1
ATOM 1766 C C . GLU A 1 236 ? 2.303 -6.448 -11.935 1.00 83.69 236 GLU A C 1
ATOM 1768 O O . GLU A 1 236 ? 3.116 -7.355 -11.752 1.00 83.69 236 GLU A O 1
ATOM 1773 N N . VAL A 1 237 ? 1.264 -6.258 -11.122 1.00 81.62 237 VAL A N 1
ATOM 1774 C CA . VAL A 1 237 ? 0.890 -7.257 -10.119 1.00 81.62 237 VAL A CA 1
ATOM 1775 C C . VAL A 1 237 ? 0.384 -8.512 -10.846 1.00 81.62 237 VAL A C 1
ATOM 1777 O O . VAL A 1 237 ? -0.421 -8.385 -11.773 1.00 81.62 237 VAL A O 1
ATOM 1780 N N . PRO A 1 238 ? 0.781 -9.728 -10.423 1.00 77.94 238 PRO A N 1
ATOM 1781 C CA . PRO A 1 238 ? 0.307 -10.951 -11.052 1.00 77.94 238 PRO A CA 1
ATOM 1782 C C . PRO A 1 238 ? -1.217 -11.055 -11.067 1.00 77.94 238 PRO A C 1
ATOM 1784 O O . PRO A 1 238 ? -1.869 -10.978 -10.022 1.00 77.94 238 PRO A O 1
ATOM 1787 N N . GLY A 1 239 ? -1.772 -11.271 -12.260 1.00 68.38 239 GLY A N 1
ATOM 1788 C CA . GLY A 1 239 ? -3.218 -11.352 -12.486 1.00 68.38 239 GLY A CA 1
ATOM 1789 C C . GLY A 1 239 ? -3.916 -10.005 -12.705 1.00 68.38 239 GLY A C 1
ATOM 1790 O O . GLY A 1 239 ? -5.139 -9.991 -12.856 1.00 68.38 239 GLY A O 1
ATOM 1791 N N . SER A 1 240 ? -3.177 -8.891 -12.758 1.00 69.56 240 SER A N 1
ATOM 1792 C CA . SER A 1 240 ? -3.732 -7.599 -13.168 1.00 69.56 240 SER A CA 1
ATOM 1793 C C . SER A 1 240 ? -4.245 -7.638 -14.614 1.00 69.56 240 SER A C 1
ATOM 1795 O O . SER A 1 240 ? -3.627 -8.266 -15.479 1.00 69.56 240 SER A O 1
ATOM 1797 N N . PRO A 1 241 ? -5.366 -6.957 -14.920 1.00 67.69 241 PRO A N 1
ATOM 1798 C CA . PRO A 1 241 ? -5.839 -6.835 -16.291 1.00 67.69 241 PRO A CA 1
ATOM 1799 C C . PRO A 1 241 ? -4.851 -6.016 -17.129 1.00 67.69 241 PRO A C 1
ATOM 1801 O O . PRO A 1 241 ? -4.246 -5.061 -16.642 1.00 67.69 241 PRO A O 1
ATOM 1804 N N . VAL A 1 242 ? -4.732 -6.344 -18.418 1.00 66.50 242 VAL A N 1
ATOM 1805 C CA . VAL A 1 242 ? -3.941 -5.537 -19.357 1.00 66.50 242 VAL A CA 1
ATOM 1806 C C . VAL A 1 242 ? -4.567 -4.134 -19.442 1.00 66.50 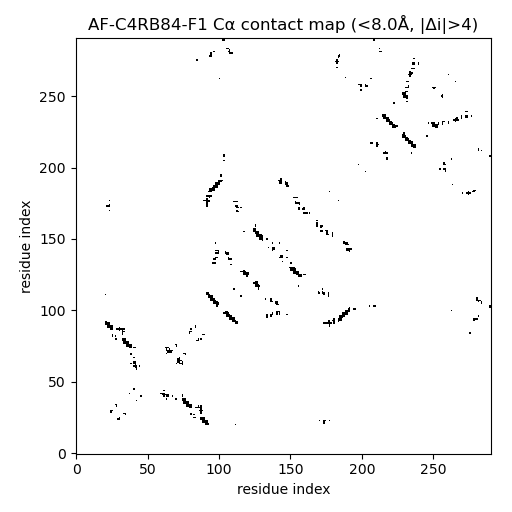242 VAL A C 1
ATOM 1808 O O . VAL A 1 242 ? -5.753 -4.033 -19.772 1.00 66.50 242 VAL A O 1
ATOM 1811 N N . PRO A 1 243 ? -3.816 -3.050 -19.169 1.00 68.88 243 PRO A N 1
ATOM 1812 C CA . PRO A 1 243 ? -4.336 -1.685 -19.226 1.00 68.88 243 PRO A CA 1
ATOM 1813 C C . PRO A 1 243 ? -4.997 -1.376 -20.573 1.00 68.88 243 PRO A C 1
ATOM 1815 O O . PRO A 1 243 ? -4.443 -1.690 -21.619 1.00 68.88 243 PRO A O 1
ATOM 1818 N N . ALA A 1 244 ? -6.171 -0.744 -20.594 1.00 70.44 244 ALA A N 1
ATOM 1819 C CA . ALA A 1 244 ? -6.852 -0.430 -21.857 1.00 70.44 244 ALA A CA 1
ATOM 1820 C C . ALA A 1 244 ? -6.120 0.661 -22.659 1.00 70.44 244 ALA A C 1
ATOM 1822 O O . ALA A 1 244 ? -6.083 0.619 -23.890 1.00 70.44 244 ALA A O 1
ATOM 1823 N N . HIS A 1 245 ? -5.484 1.607 -21.969 1.00 67.19 245 HIS A N 1
ATOM 1824 C CA . HIS A 1 245 ? -4.797 2.738 -22.583 1.00 67.19 245 HIS A CA 1
ATOM 1825 C C . HIS A 1 245 ? -3.315 2.437 -22.835 1.00 67.19 245 HIS A C 1
ATOM 1827 O O . HIS A 1 245 ? -2.695 1.731 -22.038 1.00 67.19 245 HIS A O 1
ATOM 1833 N N . PRO A 1 246 ? -2.746 2.936 -23.949 1.00 67.50 246 PRO A N 1
ATOM 1834 C CA . PRO A 1 246 ? -1.313 2.844 -24.178 1.00 67.50 246 PRO A CA 1
ATOM 1835 C C . PRO A 1 246 ? -0.556 3.637 -23.100 1.00 67.50 246 PRO A C 1
ATOM 1837 O O . PRO A 1 246 ? -1.074 4.648 -22.621 1.00 67.50 246 PRO A O 1
ATOM 1840 N N . PRO A 1 247 ? 0.660 3.205 -22.731 1.00 71.19 247 PRO A N 1
ATOM 1841 C CA . PRO A 1 247 ? 1.493 3.950 -21.799 1.00 71.19 247 PRO A CA 1
ATOM 1842 C C . PRO A 1 247 ? 1.843 5.329 -22.370 1.00 71.19 247 PRO A C 1
ATOM 1844 O O . PRO A 1 247 ? 1.959 5.500 -23.588 1.00 71.19 247 PRO A O 1
ATOM 1847 N N . GLU A 1 248 ? 2.010 6.313 -21.483 1.00 71.06 248 GLU A N 1
ATOM 1848 C CA . GLU A 1 248 ? 2.375 7.682 -21.869 1.00 71.06 248 GLU A CA 1
ATOM 1849 C C . GLU A 1 248 ? 3.726 7.723 -22.591 1.00 71.06 248 GLU A C 1
ATOM 1851 O O . GLU A 1 248 ? 3.878 8.431 -23.588 1.00 71.06 248 GLU A O 1
ATOM 1856 N N . VAL A 1 249 ? 4.673 6.896 -22.137 1.00 78.25 249 VAL A N 1
ATOM 1857 C CA . VAL A 1 249 ? 6.001 6.743 -22.733 1.00 78.25 249 VAL A CA 1
ATOM 1858 C C . VAL A 1 249 ? 6.072 5.425 -23.503 1.00 78.25 249 VAL A C 1
ATOM 1860 O O . VAL A 1 249 ? 5.810 4.353 -22.958 1.00 78.25 249 VAL A O 1
ATOM 1863 N N . ALA A 1 250 ? 6.436 5.504 -24.784 1.00 85.00 250 ALA A N 1
ATOM 1864 C CA . ALA A 1 250 ? 6.676 4.338 -25.625 1.00 85.00 250 ALA A CA 1
ATOM 1865 C C . ALA A 1 250 ? 7.760 4.629 -26.673 1.00 85.00 250 ALA A C 1
ATOM 1867 O O . ALA A 1 250 ? 7.878 5.745 -27.184 1.00 85.00 250 ALA A O 1
ATOM 1868 N N . TYR A 1 251 ? 8.531 3.606 -27.024 1.00 89.94 251 TYR A N 1
ATOM 1869 C CA . TYR A 1 251 ? 9.739 3.713 -27.839 1.00 89.94 251 TYR A CA 1
ATOM 1870 C C . TYR A 1 251 ? 9.563 3.040 -29.200 1.00 89.94 251 TYR A C 1
ATOM 1872 O O . TYR A 1 251 ? 8.654 2.233 -29.396 1.00 89.94 251 TYR A O 1
ATOM 1880 N N . ALA A 1 252 ? 10.415 3.400 -30.161 1.00 88.19 252 ALA A N 1
ATOM 1881 C CA . ALA A 1 252 ? 10.340 2.881 -31.529 1.00 88.19 252 ALA A CA 1
ATOM 1882 C C . ALA A 1 252 ? 10.690 1.384 -31.620 1.00 88.19 252 ALA A C 1
ATOM 1884 O O . ALA A 1 252 ? 10.119 0.660 -32.432 1.00 88.19 252 ALA A O 1
ATOM 1885 N N . ASP A 1 253 ? 11.581 0.904 -30.754 1.00 89.88 253 ASP A N 1
ATOM 1886 C CA . ASP A 1 253 ? 11.996 -0.493 -30.695 1.00 89.88 253 ASP A CA 1
ATOM 1887 C C . ASP A 1 253 ? 12.251 -0.952 -29.250 1.00 89.88 253 ASP A C 1
ATOM 1889 O O . ASP A 1 253 ? 12.320 -0.153 -28.310 1.00 89.88 253 ASP A O 1
ATOM 1893 N N . LEU A 1 254 ? 12.366 -2.270 -29.076 1.00 85.56 254 LEU A N 1
ATOM 1894 C CA . LEU A 1 254 ? 12.558 -2.893 -27.770 1.00 85.56 254 LEU A CA 1
ATOM 1895 C C . LEU A 1 254 ? 13.920 -2.560 -27.142 1.00 85.56 254 LEU A C 1
ATOM 1897 O O . LEU A 1 254 ? 14.005 -2.457 -25.922 1.00 85.56 254 LEU A O 1
ATOM 1901 N N . ALA A 1 255 ? 14.986 -2.398 -27.930 1.00 84.75 255 ALA A N 1
ATOM 1902 C CA . ALA A 1 255 ? 16.308 -2.093 -27.386 1.00 84.75 255 ALA A CA 1
ATOM 1903 C C . ALA A 1 255 ? 16.338 -0.673 -26.808 1.00 84.75 255 ALA A C 1
ATOM 1905 O O . ALA A 1 255 ? 16.826 -0.477 -25.695 1.00 84.75 255 ALA A O 1
ATOM 1906 N N . ALA A 1 256 ? 15.737 0.285 -27.516 1.00 85.12 256 ALA A N 1
ATOM 1907 C CA . ALA A 1 256 ? 15.506 1.639 -27.038 1.00 85.12 256 ALA A CA 1
ATOM 1908 C C . ALA A 1 256 ? 14.630 1.642 -25.779 1.00 85.12 256 ALA A C 1
ATOM 1910 O O . ALA A 1 256 ? 14.979 2.312 -24.812 1.00 85.12 256 ALA A O 1
ATOM 1911 N N . ALA A 1 257 ? 13.555 0.843 -25.747 1.00 87.75 257 ALA A N 1
ATOM 1912 C CA . ALA A 1 257 ? 12.728 0.702 -24.550 1.00 87.75 257 ALA A CA 1
ATOM 1913 C C . ALA A 1 257 ? 13.529 0.158 -23.357 1.00 87.75 257 ALA A C 1
ATOM 1915 O O . ALA A 1 257 ? 13.511 0.743 -22.284 1.00 87.75 257 ALA A O 1
ATOM 1916 N N . LEU A 1 258 ? 14.304 -0.914 -23.533 1.00 87.44 258 LEU A N 1
ATOM 1917 C CA . LEU A 1 258 ? 15.112 -1.490 -22.452 1.00 87.44 258 LEU A CA 1
ATOM 1918 C C . LEU A 1 258 ? 16.212 -0.540 -21.962 1.00 87.44 258 LEU A C 1
ATOM 1920 O O . LEU A 1 258 ? 16.498 -0.507 -20.765 1.00 87.44 258 LEU A O 1
ATOM 1924 N N . ALA A 1 259 ? 16.838 0.208 -22.870 1.00 82.75 259 ALA A N 1
ATOM 1925 C CA . ALA A 1 259 ? 17.898 1.152 -22.534 1.00 82.75 259 ALA A CA 1
ATOM 1926 C C . ALA A 1 259 ? 17.366 2.403 -21.820 1.00 82.75 259 ALA A C 1
ATOM 1928 O O . ALA A 1 259 ? 18.025 2.905 -20.911 1.00 82.75 259 ALA A O 1
ATOM 1929 N N . ALA A 1 260 ? 16.196 2.896 -22.234 1.00 81.81 260 ALA A N 1
ATOM 1930 C CA . ALA A 1 260 ? 15.633 4.152 -21.754 1.00 81.81 260 ALA A CA 1
ATOM 1931 C C . ALA A 1 260 ? 14.659 3.986 -20.583 1.00 81.81 260 ALA A C 1
ATOM 1933 O O . ALA A 1 260 ? 14.513 4.922 -19.808 1.00 81.81 260 ALA A O 1
ATOM 1934 N N . THR A 1 261 ? 14.009 2.828 -20.435 1.00 81.62 261 THR A N 1
ATOM 1935 C CA . THR A 1 261 ? 13.128 2.559 -19.296 1.00 81.62 261 THR A CA 1
ATOM 1936 C C . THR A 1 261 ? 13.967 2.231 -18.070 1.00 81.62 261 THR A C 1
ATOM 1938 O O . THR A 1 261 ? 14.573 1.150 -17.938 1.00 81.62 261 THR A O 1
ATOM 1941 N N . ASP A 1 262 ? 14.014 3.182 -17.143 1.00 79.25 262 ASP A N 1
ATOM 1942 C CA . ASP A 1 262 ? 14.577 2.916 -15.839 1.00 79.25 262 ASP A CA 1
ATOM 1943 C C . ASP A 1 262 ? 13.621 2.035 -14.996 1.00 79.25 262 ASP A C 1
ATOM 1945 O O . ASP A 1 262 ? 12.526 1.666 -15.423 1.00 79.25 262 ASP A O 1
ATOM 1949 N N . VAL A 1 263 ? 14.060 1.568 -13.822 1.00 80.00 263 VAL A N 1
ATOM 1950 C CA . VAL A 1 263 ? 13.185 0.699 -13.010 1.00 80.00 263 VAL A CA 1
ATOM 1951 C C . VAL A 1 263 ? 12.053 1.490 -12.346 1.00 80.00 263 VAL A C 1
ATOM 1953 O O . VAL A 1 263 ? 10.973 0.936 -12.152 1.00 80.00 263 VAL A O 1
ATOM 1956 N N . ALA A 1 264 ? 12.284 2.757 -12.002 1.00 76.19 264 ALA A N 1
ATOM 1957 C CA . ALA A 1 264 ? 11.257 3.616 -11.431 1.00 76.19 264 ALA A CA 1
ATOM 1958 C C . ALA A 1 264 ? 10.162 3.896 -12.472 1.00 76.19 264 ALA A C 1
ATOM 1960 O O . ALA A 1 264 ? 8.985 3.752 -12.152 1.00 76.19 264 ALA A O 1
ATOM 1961 N N . ASP A 1 265 ? 10.543 4.151 -13.724 1.00 78.94 265 ASP A N 1
ATOM 1962 C CA . ASP A 1 265 ? 9.642 4.277 -14.871 1.00 78.94 265 ASP A CA 1
ATOM 1963 C C . ASP A 1 265 ? 8.826 2.996 -15.075 1.00 78.94 265 ASP A C 1
ATOM 1965 O O . ASP A 1 265 ? 7.606 3.041 -15.226 1.00 78.94 265 ASP A O 1
ATOM 1969 N N . ALA A 1 266 ? 9.475 1.826 -15.014 1.00 84.62 266 ALA A N 1
ATOM 1970 C CA . ALA A 1 266 ? 8.784 0.544 -15.144 1.00 84.62 266 ALA A CA 1
ATOM 1971 C C . ALA A 1 266 ? 7.808 0.264 -13.984 1.00 84.62 266 ALA A C 1
ATOM 1973 O O . ALA A 1 266 ? 6.842 -0.480 -14.164 1.00 84.62 266 ALA A O 1
ATOM 1974 N N . LEU A 1 267 ? 8.057 0.822 -12.794 1.00 80.81 267 LEU A N 1
ATOM 1975 C CA . LEU A 1 267 ? 7.196 0.701 -11.611 1.00 80.81 267 LEU A CA 1
ATOM 1976 C C . LEU A 1 267 ? 6.168 1.835 -11.495 1.00 80.81 267 LEU A C 1
ATOM 1978 O O . LEU A 1 267 ? 5.296 1.783 -10.622 1.00 80.81 267 LEU A O 1
ATOM 1982 N N . ALA A 1 268 ? 6.214 2.826 -12.386 1.00 78.62 268 ALA A N 1
ATOM 1983 C CA . ALA A 1 268 ? 5.277 3.935 -12.384 1.00 78.62 268 ALA A CA 1
ATOM 1984 C C . ALA A 1 268 ? 3.825 3.435 -12.500 1.00 78.62 268 ALA A C 1
ATOM 1986 O O . ALA A 1 268 ? 3.467 2.563 -13.308 1.00 78.62 268 ALA A O 1
ATOM 1987 N N . GLY A 1 269 ? 2.965 3.978 -11.643 1.00 72.06 269 GLY A N 1
ATOM 1988 C CA . GLY A 1 269 ? 1.552 3.623 -11.582 1.00 72.06 269 GLY A CA 1
ATOM 1989 C C . GLY A 1 269 ? 1.241 2.256 -10.941 1.00 72.06 269 GLY A C 1
ATOM 1990 O O . GLY A 1 269 ? 0.087 1.823 -10.966 1.00 72.06 269 GLY A O 1
ATOM 1991 N N . LEU A 1 270 ? 2.245 1.515 -10.440 1.00 77.81 270 LEU A N 1
ATOM 1992 C CA . LEU A 1 270 ? 2.022 0.186 -9.851 1.00 77.81 270 LEU A CA 1
ATOM 1993 C C . LEU A 1 270 ? 1.191 0.269 -8.563 1.00 77.81 270 LEU A C 1
ATOM 1995 O O . LEU A 1 270 ? 0.398 -0.629 -8.300 1.00 77.81 270 LEU A O 1
ATOM 1999 N N . GLY A 1 271 ? 1.344 1.340 -7.776 1.00 68.88 271 GLY A N 1
ATOM 2000 C CA . GLY A 1 271 ? 0.586 1.541 -6.539 1.00 68.88 271 GLY A CA 1
ATOM 2001 C C . GLY A 1 271 ? -0.920 1.654 -6.782 1.00 68.88 271 GLY A C 1
ATOM 2002 O O . GLY A 1 271 ? -1.697 1.016 -6.076 1.00 68.88 271 GLY A O 1
ATOM 2003 N N . GLU A 1 272 ? -1.326 2.399 -7.812 1.00 71.00 272 GLU A N 1
ATOM 2004 C CA . GLU A 1 272 ? -2.725 2.539 -8.221 1.00 71.00 272 GLU A CA 1
ATOM 2005 C C . GLU A 1 272 ? -3.268 1.235 -8.814 1.00 71.00 272 GLU A C 1
ATOM 2007 O O . GLU A 1 272 ? -4.372 0.810 -8.481 1.00 71.00 272 GLU A O 1
ATOM 2012 N N . ARG A 1 273 ? -2.491 0.560 -9.673 1.00 72.62 273 ARG A N 1
ATOM 2013 C CA . ARG A 1 273 ? -2.911 -0.710 -10.298 1.00 72.62 273 ARG A CA 1
ATOM 2014 C C . ARG A 1 273 ? -2.940 -1.879 -9.312 1.00 72.62 273 ARG A C 1
ATOM 2016 O O . ARG A 1 273 ? -3.691 -2.830 -9.507 1.00 72.62 273 ARG A O 1
ATOM 2023 N N . GLY A 1 274 ? -2.123 -1.811 -8.267 1.00 67.94 274 GLY A N 1
ATOM 2024 C CA . GLY A 1 274 ? -1.997 -2.809 -7.214 1.00 67.94 274 GLY A CA 1
ATOM 2025 C C . GLY A 1 274 ? -2.805 -2.504 -5.955 1.00 67.94 274 GLY A C 1
ATOM 2026 O O . GLY A 1 274 ? -2.578 -3.179 -4.954 1.00 67.94 274 GLY A O 1
ATOM 2027 N N . GLU A 1 275 ? -3.720 -1.523 -5.965 1.00 66.19 275 GLU A N 1
ATOM 2028 C CA . GLU A 1 275 ? -4.463 -1.110 -4.758 1.00 66.19 275 GLU A CA 1
ATOM 2029 C C . GLU A 1 275 ? -5.158 -2.300 -4.067 1.00 66.19 275 GLU A C 1
ATOM 2031 O O . GLU A 1 275 ? -5.123 -2.418 -2.841 1.00 66.19 275 GLU A O 1
ATOM 2036 N N . ASP A 1 276 ? -5.719 -3.217 -4.861 1.00 63.81 276 ASP A N 1
ATOM 2037 C CA . ASP A 1 276 ? -6.445 -4.403 -4.387 1.00 63.81 276 ASP A CA 1
ATOM 2038 C C . ASP A 1 276 ? -5.586 -5.686 -4.360 1.00 63.81 276 ASP A C 1
ATOM 2040 O O . ASP A 1 276 ? -6.082 -6.782 -4.065 1.00 63.81 276 ASP A O 1
ATOM 2044 N N . ALA A 1 277 ? -4.292 -5.579 -4.675 1.00 64.50 277 ALA A N 1
ATOM 2045 C CA . ALA A 1 277 ? -3.381 -6.713 -4.709 1.00 64.50 277 ALA A CA 1
ATOM 2046 C C . ALA A 1 277 ? -3.117 -7.274 -3.300 1.00 64.50 277 ALA A C 1
ATOM 2048 O O . ALA A 1 277 ? -2.942 -6.517 -2.341 1.00 64.50 277 ALA A O 1
ATOM 2049 N N . PRO A 1 278 ? -3.024 -8.606 -3.132 1.00 62.19 278 PRO A N 1
ATOM 2050 C CA . PRO A 1 278 ? -2.597 -9.181 -1.863 1.00 62.19 278 PRO A CA 1
ATOM 2051 C C . PRO A 1 278 ? -1.138 -8.805 -1.562 1.00 62.19 278 PRO A C 1
ATOM 2053 O O . PRO A 1 278 ? -0.263 -8.991 -2.407 1.00 62.19 278 PRO A O 1
ATOM 2056 N N . ALA A 1 279 ? -0.867 -8.340 -0.337 1.00 61.75 279 ALA A N 1
ATOM 2057 C CA . ALA A 1 279 ? 0.494 -8.111 0.145 1.00 61.75 279 ALA A CA 1
ATOM 2058 C C . ALA A 1 279 ? 1.296 -9.424 0.188 1.00 61.75 279 ALA A C 1
ATOM 2060 O O . ALA A 1 279 ? 0.746 -10.488 0.499 1.00 61.75 279 ALA A O 1
ATOM 2061 N N . ARG A 1 280 ? 2.596 -9.349 -0.116 1.00 60.84 280 ARG A N 1
ATOM 2062 C CA . ARG A 1 280 ? 3.509 -10.499 -0.109 1.00 60.84 280 ARG A CA 1
ATOM 2063 C C . ARG A 1 280 ? 4.770 -10.157 0.673 1.00 60.84 280 ARG A C 1
ATOM 2065 O O . ARG A 1 280 ? 5.409 -9.146 0.404 1.00 60.84 280 ARG A O 1
ATOM 2072 N N . THR A 1 281 ? 5.149 -11.021 1.609 1.00 50.44 281 THR A N 1
ATOM 2073 C CA . THR A 1 281 ? 6.462 -10.943 2.255 1.00 50.44 281 THR A CA 1
ATOM 2074 C C . THR A 1 281 ? 7.499 -11.521 1.303 1.00 50.44 281 THR A C 1
ATOM 2076 O O . THR A 1 281 ? 7.404 -12.685 0.913 1.00 50.44 281 THR A O 1
ATOM 2079 N N . LEU A 1 282 ? 8.485 -10.712 0.920 1.00 53.19 282 LEU A N 1
ATOM 2080 C CA . LEU A 1 282 ? 9.596 -11.171 0.096 1.00 53.19 282 LEU A CA 1
ATOM 2081 C C . LEU A 1 282 ? 10.689 -11.732 1.003 1.00 53.19 282 LEU A C 1
ATOM 2083 O O . LEU A 1 282 ? 11.263 -11.005 1.814 1.00 53.19 282 LEU A O 1
ATOM 2087 N N . CYS A 1 283 ? 10.967 -13.024 0.865 1.00 48.66 283 CYS A N 1
ATOM 2088 C CA . CYS A 1 283 ? 12.116 -13.663 1.490 1.00 48.66 283 CYS A CA 1
ATOM 2089 C C . CYS A 1 283 ? 13.159 -13.890 0.389 1.00 48.66 283 CYS A C 1
ATOM 2091 O O . CYS A 1 283 ? 12.845 -14.601 -0.571 1.00 48.66 283 CYS A O 1
ATOM 2093 N N . PRO A 1 284 ? 14.358 -13.286 0.461 1.00 45.62 284 PRO A N 1
ATOM 2094 C CA . PRO A 1 284 ? 15.417 -13.606 -0.484 1.00 45.62 284 PRO A CA 1
ATOM 2095 C C . PRO A 1 284 ? 15.720 -15.102 -0.374 1.00 45.62 284 PRO A C 1
ATOM 2097 O O . PRO A 1 284 ? 15.939 -15.598 0.729 1.00 45.62 284 PRO A O 1
ATOM 2100 N N . ASP A 1 285 ? 15.726 -15.826 -1.492 1.00 45.16 285 ASP A N 1
ATOM 2101 C CA . ASP A 1 285 ? 16.249 -17.191 -1.507 1.00 45.16 285 ASP A CA 1
ATOM 2102 C C . ASP A 1 285 ? 17.772 -17.107 -1.296 1.00 45.16 285 ASP A C 1
ATOM 2104 O O . ASP A 1 285 ? 18.468 -16.585 -2.175 1.00 45.16 285 ASP A O 1
ATOM 2108 N N . PRO A 1 286 ? 18.325 -17.591 -0.165 1.00 40.19 286 PRO A N 1
ATOM 2109 C CA . PRO A 1 286 ? 19.760 -17.512 0.104 1.00 40.19 286 PRO A CA 1
ATOM 2110 C C . PRO A 1 286 ? 20.604 -18.322 -0.897 1.00 40.19 286 PRO A C 1
ATOM 2112 O O . PRO A 1 286 ? 21.829 -18.224 -0.874 1.00 40.19 286 PRO A O 1
ATOM 2115 N N . LEU A 1 287 ? 19.976 -19.118 -1.773 1.00 35.31 287 LEU A N 1
ATOM 2116 C CA . LEU A 1 287 ? 20.632 -19.967 -2.766 1.00 35.31 287 LEU A CA 1
ATOM 2117 C C . LEU A 1 287 ? 20.551 -19.439 -4.207 1.00 35.31 287 LEU A C 1
ATOM 2119 O O . LEU A 1 287 ? 21.053 -20.112 -5.110 1.00 35.31 287 LEU A O 1
ATOM 2123 N N . ARG A 1 288 ? 19.960 -18.261 -4.458 1.00 39.78 288 ARG A N 1
ATOM 2124 C CA . ARG A 1 288 ? 19.993 -17.613 -5.783 1.00 39.78 288 ARG A CA 1
ATOM 2125 C C . ARG A 1 288 ? 21.052 -16.501 -5.816 1.00 39.78 288 ARG A C 1
ATOM 2127 O O . ARG A 1 288 ? 20.768 -15.386 -5.384 1.00 39.78 288 ARG A O 1
ATOM 2134 N N . PRO A 1 289 ? 22.250 -16.749 -6.375 1.00 36.25 289 PRO A N 1
ATOM 2135 C CA . PRO A 1 289 ? 23.102 -15.663 -6.828 1.00 36.25 289 PRO A CA 1
ATOM 2136 C C . PRO A 1 289 ? 22.403 -14.938 -7.983 1.00 36.25 289 PRO A C 1
ATOM 2138 O O . PRO A 1 289 ? 22.025 -15.558 -8.979 1.00 36.25 289 PRO A O 1
ATOM 2141 N N . LEU A 1 290 ? 22.221 -13.629 -7.834 1.00 42.00 290 LEU A N 1
ATOM 2142 C CA . LEU A 1 290 ? 21.803 -12.744 -8.916 1.00 42.00 290 LEU A CA 1
ATOM 2143 C C . LEU A 1 290 ? 23.041 -12.485 -9.791 1.00 42.00 290 LEU A C 1
ATOM 2145 O O . LEU A 1 290 ? 24.020 -11.913 -9.312 1.00 42.00 290 LEU A O 1
ATOM 2149 N N . LEU A 1 291 ? 23.024 -13.007 -11.022 1.00 40.41 291 LEU A N 1
ATOM 2150 C CA . LEU A 1 291 ? 24.076 -12.837 -12.037 1.00 40.41 291 LEU A CA 1
ATOM 2151 C C . LEU A 1 291 ? 24.033 -11.447 -12.683 1.00 40.41 291 LEU A C 1
ATOM 2153 O O . LEU A 1 291 ? 22.912 -10.966 -12.969 1.00 40.41 291 LEU A O 1
#